Protein AF-C7GCU4-F1 (afdb_monomer_lite)

Radius of gyration: 24.15 Å; chains: 1; bounding box: 54×36×74 Å

Sequence (260 aa):
DRRERFYYFAFSQQKELWLHDVCLFDNRGDEVWCRRLERDQRTMPQLVTISEEQRNIDRANKDASFLKIVSEVTGGHIVSAVYLTGDGFDGEWMKESLSFLCKGRRVFMGKNLYSKGACYAAARKCMTEENSWQFVYMGDNEMKVNVSLKVQSQGKTEFFTLISAGDNWYETVGECEVLLDGSNEIDFWLQLPNSKEAKIEKLTLADLPERPPRTTRLRIKAQPVSDMEVKIRIKDLGFGEIFKSSDKTWEYMMSLENVQ

Structure (mmCIF, N/CA/C/O backbone):
data_AF-C7GCU4-F1
#
_entry.id   AF-C7GCU4-F1
#
loop_
_atom_site.group_PDB
_atom_site.id
_atom_site.type_symbol
_atom_site.label_atom_id
_atom_site.label_alt_id
_atom_site.label_comp_id
_atom_site.label_asym_id
_atom_site.label_entity_id
_atom_si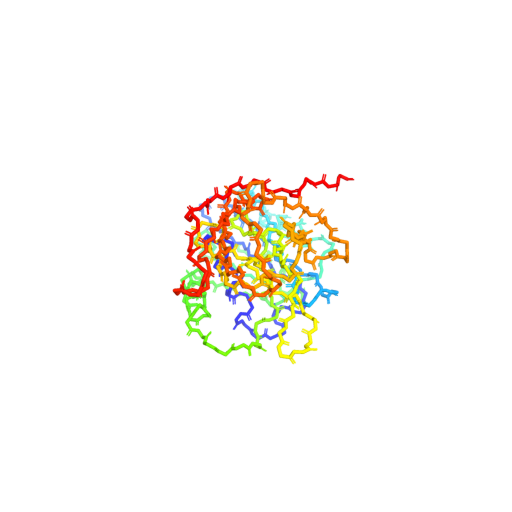te.label_seq_id
_atom_site.pdbx_PDB_ins_code
_atom_site.Cartn_x
_atom_site.Cartn_y
_atom_site.Cartn_z
_atom_site.occupancy
_atom_site.B_iso_or_equiv
_atom_site.auth_seq_id
_atom_site.auth_comp_id
_atom_site.auth_asym_id
_atom_site.auth_atom_id
_atom_site.pdbx_PDB_model_num
ATOM 1 N N . ASP A 1 1 ? -2.344 -6.945 -8.184 1.00 86.31 1 ASP A N 1
ATOM 2 C CA . ASP A 1 1 ? -2.130 -5.888 -9.211 1.00 86.31 1 ASP A CA 1
ATOM 3 C C . ASP A 1 1 ? -0.730 -6.013 -9.877 1.00 86.31 1 ASP A C 1
ATOM 5 O O . ASP A 1 1 ? 0.129 -6.683 -9.314 1.00 86.31 1 ASP A O 1
ATOM 9 N N . ARG A 1 2 ? -0.453 -5.458 -11.077 1.00 92.06 2 ARG A N 1
ATOM 10 C CA . ARG A 1 2 ? 0.909 -5.417 -11.679 1.00 92.06 2 ARG A CA 1
ATOM 11 C C . ARG A 1 2 ? 1.848 -4.479 -10.922 1.00 92.06 2 ARG A C 1
ATOM 13 O O . ARG A 1 2 ? 3.030 -4.807 -10.811 1.00 92.06 2 ARG A O 1
ATOM 20 N N . ARG A 1 3 ? 1.343 -3.353 -10.404 1.00 94.69 3 ARG A N 1
ATOM 21 C CA . ARG A 1 3 ? 2.135 -2.414 -9.590 1.00 94.69 3 ARG A CA 1
ATOM 22 C C . ARG A 1 3 ? 2.557 -3.062 -8.276 1.00 94.69 3 ARG A C 1
ATOM 24 O O . ARG A 1 3 ? 3.743 -3.105 -7.983 1.00 94.69 3 ARG A O 1
ATOM 31 N N . GLU A 1 4 ? 1.624 -3.707 -7.585 1.00 93.00 4 GLU A N 1
ATOM 32 C CA . GLU A 1 4 ? 1.899 -4.526 -6.396 1.00 93.00 4 GLU A CA 1
ATOM 33 C C . GLU A 1 4 ? 2.966 -5.612 -6.662 1.00 93.00 4 GLU A C 1
ATOM 35 O O . GLU A 1 4 ? 3.932 -5.753 -5.914 1.00 93.00 4 GLU A O 1
ATOM 40 N N . ARG A 1 5 ? 2.869 -6.354 -7.776 1.00 95.19 5 ARG A N 1
ATOM 41 C CA . ARG A 1 5 ? 3.902 -7.345 -8.148 1.00 95.19 5 ARG A CA 1
ATOM 42 C C . ARG A 1 5 ? 5.268 -6.695 -8.383 1.00 95.19 5 ARG A C 1
ATOM 44 O O . ARG A 1 5 ? 6.283 -7.269 -7.996 1.00 95.19 5 ARG A O 1
ATOM 51 N N . PHE A 1 6 ? 5.306 -5.527 -9.023 1.00 97.44 6 PHE A N 1
ATOM 52 C CA . PHE A 1 6 ? 6.543 -4.771 -9.218 1.00 97.44 6 PHE A CA 1
ATOM 53 C C . PHE A 1 6 ? 7.132 -4.298 -7.883 1.00 97.44 6 PHE A C 1
ATOM 55 O O . PHE A 1 6 ? 8.326 -4.485 -7.662 1.00 97.44 6 PHE A O 1
ATOM 62 N N . TYR A 1 7 ? 6.296 -3.792 -6.976 1.00 96.06 7 TYR A N 1
ATOM 63 C CA . TYR A 1 7 ? 6.663 -3.432 -5.609 1.00 96.06 7 TYR A CA 1
ATOM 64 C C . TYR A 1 7 ? 7.364 -4.588 -4.880 1.00 96.06 7 TYR A C 1
ATOM 66 O O . TYR A 1 7 ? 8.528 -4.464 -4.491 1.00 96.06 7 TYR A O 1
ATOM 74 N N . TYR A 1 8 ? 6.703 -5.744 -4.766 1.00 95.44 8 TYR A N 1
ATOM 75 C CA . TYR A 1 8 ? 7.281 -6.900 -4.076 1.00 95.44 8 TYR A CA 1
ATOM 76 C C . TYR A 1 8 ? 8.544 -7.419 -4.758 1.00 95.44 8 TYR A C 1
ATOM 78 O O . TYR A 1 8 ? 9.484 -7.834 -4.080 1.00 95.44 8 TYR A O 1
ATOM 86 N N . PHE A 1 9 ? 8.597 -7.382 -6.091 1.00 97.19 9 PHE A N 1
ATOM 87 C CA . PHE A 1 9 ? 9.798 -7.743 -6.831 1.00 97.19 9 PHE A CA 1
ATOM 88 C C . PHE A 1 9 ? 10.972 -6.822 -6.500 1.00 97.19 9 PHE A C 1
ATOM 90 O O . PHE A 1 9 ? 12.033 -7.329 -6.135 1.00 97.19 9 PHE A O 1
ATOM 97 N N . ALA A 1 10 ? 10.785 -5.504 -6.607 1.00 96.88 10 ALA A N 1
ATOM 98 C CA . ALA A 1 10 ? 11.838 -4.510 -6.434 1.00 96.88 10 ALA A CA 1
ATOM 99 C C . ALA A 1 10 ? 12.478 -4.592 -5.042 1.00 96.88 10 ALA A C 1
ATOM 101 O O . ALA A 1 10 ? 13.701 -4.660 -4.939 1.00 96.88 10 ALA A O 1
ATOM 102 N N . PHE A 1 11 ? 11.670 -4.685 -3.983 1.00 95.06 11 PHE A N 1
ATOM 103 C CA . PHE A 1 11 ? 12.173 -4.749 -2.605 1.00 95.06 11 PHE A CA 1
ATOM 104 C C . PHE A 1 11 ? 12.668 -6.120 -2.160 1.00 95.06 11 PHE A C 1
ATOM 106 O O . PHE A 1 11 ? 13.324 -6.230 -1.128 1.00 95.06 11 PHE A O 1
ATOM 113 N N . SER A 1 12 ? 12.397 -7.160 -2.946 1.00 94.38 12 SER A N 1
ATOM 114 C CA . SER A 1 12 ? 13.005 -8.479 -2.745 1.00 94.38 12 SER A CA 1
ATOM 115 C C . SER A 1 12 ? 14.393 -8.581 -3.389 1.00 94.38 12 SER A C 1
ATOM 117 O O . SER A 1 12 ? 15.042 -9.620 -3.285 1.00 94.38 12 SER A O 1
ATOM 119 N N . GLN A 1 13 ? 14.855 -7.528 -4.077 1.00 95.06 13 GLN A N 1
ATOM 120 C CA . GLN A 1 13 ? 16.210 -7.454 -4.618 1.00 95.06 13 GLN A CA 1
ATOM 121 C C . GLN A 1 13 ? 17.215 -6.924 -3.581 1.00 95.06 13 GLN A C 1
ATOM 123 O O . GLN A 1 13 ? 16.846 -6.469 -2.499 1.00 95.06 13 GLN A O 1
ATOM 128 N N . GLN A 1 14 ? 18.507 -6.963 -3.921 1.00 94.50 14 GLN A N 1
ATOM 129 C CA . GLN A 1 14 ? 19.572 -6.412 -3.077 1.00 94.50 14 GLN A CA 1
ATOM 130 C C . GLN A 1 14 ? 19.400 -4.900 -2.859 1.00 94.50 14 GLN A C 1
ATOM 132 O O . GLN A 1 14 ? 18.938 -4.189 -3.754 1.00 94.50 14 GLN A O 1
ATOM 137 N N . LYS A 1 15 ? 19.808 -4.410 -1.680 1.00 92.38 15 LYS A N 1
ATOM 138 C CA . LYS A 1 15 ? 19.574 -3.030 -1.223 1.00 92.38 15 LYS A CA 1
ATOM 139 C C . LYS A 1 15 ? 20.087 -1.962 -2.180 1.00 92.38 15 LYS A C 1
ATOM 141 O O . LYS A 1 15 ? 19.454 -0.924 -2.346 1.00 92.38 15 LYS A O 1
ATOM 146 N N . GLU A 1 16 ? 21.197 -2.233 -2.850 1.00 95.12 16 GLU A N 1
ATOM 147 C CA . GLU A 1 16 ? 21.836 -1.341 -3.813 1.00 95.12 16 GLU A CA 1
ATOM 148 C C . GLU A 1 16 ? 20.932 -1.037 -5.017 1.00 95.12 16 GLU A C 1
ATOM 150 O O . GLU A 1 16 ? 21.080 0.005 -5.653 1.00 95.12 16 GLU A O 1
ATOM 155 N N . LEU A 1 17 ? 19.989 -1.933 -5.329 1.00 96.06 17 LEU A N 1
ATOM 156 C CA . LEU A 1 17 ? 19.073 -1.803 -6.464 1.00 96.06 17 LEU A CA 1
ATOM 157 C C . LEU A 1 17 ? 17.858 -0.928 -6.162 1.00 96.06 17 LEU A C 1
ATOM 159 O O . LEU A 1 17 ? 17.151 -0.548 -7.091 1.00 96.06 17 LEU A O 1
ATOM 163 N N . TRP A 1 18 ? 17.634 -0.591 -4.895 1.00 94.94 18 TRP A N 1
ATOM 164 C CA . TRP A 1 18 ? 16.513 0.231 -4.453 1.00 94.94 18 TRP A CA 1
ATOM 165 C C . TRP A 1 18 ? 16.942 1.345 -3.493 1.00 94.94 18 TRP A C 1
ATOM 167 O O . TRP A 1 18 ? 16.127 1.811 -2.712 1.00 94.94 18 TRP A O 1
ATOM 177 N N . LEU A 1 19 ? 18.201 1.811 -3.527 1.00 93.69 19 LEU A N 1
ATOM 178 C CA . LEU A 1 19 ? 18.648 2.944 -2.692 1.00 93.69 19 LEU A CA 1
ATOM 179 C C . LEU A 1 19 ? 17.850 4.226 -2.975 1.00 93.69 19 LEU A C 1
ATOM 181 O O . LEU A 1 19 ? 17.463 4.931 -2.041 1.00 93.69 19 LEU A O 1
ATOM 185 N N . HIS A 1 20 ? 17.561 4.480 -4.246 1.00 94.69 20 HIS A N 1
ATOM 186 C CA . HIS A 1 20 ? 16.719 5.570 -4.727 1.00 94.69 20 HIS A CA 1
ATOM 187 C C . HIS A 1 20 ? 15.515 5.006 -5.496 1.00 94.69 20 HIS A C 1
ATOM 189 O O . HIS A 1 20 ? 15.098 3.875 -5.233 1.00 94.69 20 HIS A O 1
ATOM 195 N N . ASP A 1 21 ? 14.956 5.779 -6.425 1.00 96.62 21 ASP A N 1
ATOM 196 C CA . ASP A 1 21 ? 13.792 5.367 -7.201 1.00 96.62 21 ASP A CA 1
ATOM 197 C C . ASP A 1 21 ? 14.121 4.149 -8.074 1.00 96.62 21 ASP A C 1
ATOM 199 O O . ASP A 1 21 ? 15.269 3.923 -8.487 1.00 96.62 21 ASP A O 1
ATOM 203 N N . VAL A 1 22 ? 13.094 3.359 -8.375 1.00 98.12 22 VAL A N 1
ATOM 204 C CA . VAL A 1 22 ? 13.202 2.191 -9.254 1.00 98.12 22 VAL A CA 1
ATOM 205 C C . VAL A 1 22 ? 12.202 2.338 -10.388 1.00 98.12 22 VAL A C 1
ATOM 207 O O . VAL A 1 22 ? 11.006 2.490 -10.144 1.00 98.12 22 VAL A O 1
ATOM 210 N N . CYS A 1 23 ? 12.670 2.253 -11.631 1.00 98.12 23 CYS A N 1
ATOM 211 C CA . CYS A 1 23 ? 11.791 2.346 -12.794 1.00 98.12 23 CYS A CA 1
ATOM 212 C C . CYS A 1 23 ? 11.525 0.973 -13.412 1.00 98.12 23 CYS A C 1
ATOM 214 O O . CYS A 1 23 ? 12.402 0.110 -13.467 1.00 98.12 23 CYS A O 1
ATOM 216 N N . LEU A 1 24 ? 10.318 0.794 -13.932 1.00 98.38 24 LEU A N 1
ATOM 217 C CA . LEU A 1 24 ? 9.913 -0.343 -14.744 1.00 98.38 24 LEU A CA 1
ATOM 218 C C . LEU A 1 24 ? 9.282 0.174 -16.033 1.00 98.38 24 LEU A C 1
ATOM 220 O O . LEU A 1 24 ? 8.297 0.906 -15.990 1.00 98.38 24 LEU A O 1
ATOM 224 N N . PHE A 1 25 ? 9.816 -0.262 -17.166 1.00 98.19 25 PHE A N 1
ATOM 225 C CA . PHE A 1 25 ? 9.198 -0.081 -18.470 1.00 98.19 25 PHE A CA 1
ATOM 226 C C . PHE A 1 25 ? 8.671 -1.439 -18.937 1.00 98.19 25 PHE A C 1
ATOM 228 O O . PHE A 1 25 ? 9.422 -2.414 -18.991 1.00 98.19 25 PHE A O 1
ATOM 235 N N . ASP A 1 26 ? 7.375 -1.514 -19.232 1.00 97.62 26 ASP A N 1
ATOM 236 C CA . ASP A 1 26 ? 6.699 -2.705 -19.757 1.00 97.62 26 ASP A CA 1
ATOM 237 C C . ASP A 1 26 ? 6.179 -2.401 -21.164 1.00 97.62 26 ASP A C 1
ATOM 239 O O . ASP A 1 26 ? 5.188 -1.683 -21.311 1.00 97.62 26 ASP A O 1
ATOM 243 N N . ASN A 1 27 ? 6.888 -2.889 -22.185 1.00 96.00 27 ASN A N 1
ATOM 244 C CA . ASN A 1 27 ? 6.604 -2.593 -23.588 1.00 96.00 27 ASN A CA 1
ATOM 245 C C . ASN A 1 27 ? 5.827 -3.732 -24.261 1.00 96.00 27 ASN A C 1
ATOM 247 O O . ASN A 1 27 ? 6.291 -4.876 -24.336 1.00 96.00 27 ASN A O 1
ATOM 251 N N . ARG A 1 28 ? 4.644 -3.400 -24.780 1.00 91.94 28 ARG A N 1
ATOM 252 C CA . ARG A 1 28 ? 3.683 -4.324 -25.388 1.00 91.94 28 ARG A CA 1
ATOM 253 C C . ARG A 1 28 ? 3.227 -3.766 -26.729 1.00 91.94 28 ARG A C 1
ATOM 255 O O . ARG A 1 28 ? 2.310 -2.954 -26.807 1.00 91.94 28 ARG A O 1
ATOM 262 N N . GLY A 1 29 ? 3.870 -4.227 -27.798 1.00 88.56 29 GLY A N 1
ATOM 263 C CA . GLY A 1 29 ? 3.655 -3.666 -29.129 1.00 88.56 29 GLY A CA 1
ATOM 264 C C . GLY A 1 29 ? 4.294 -2.284 -29.234 1.00 88.56 29 GLY A C 1
ATOM 265 O O . GLY A 1 29 ? 5.519 -2.186 -29.211 1.00 88.56 29 GLY A O 1
ATOM 266 N N . ASP A 1 30 ? 3.463 -1.250 -29.363 1.00 89.19 30 ASP A N 1
ATOM 267 C CA . ASP A 1 30 ? 3.910 0.151 -29.411 1.00 89.19 30 ASP A CA 1
ATOM 268 C C . ASP A 1 30 ? 3.655 0.894 -28.098 1.00 89.19 30 ASP A C 1
ATOM 270 O O . ASP A 1 30 ? 4.134 2.011 -27.923 1.00 89.19 30 ASP A O 1
ATOM 274 N N . GLU A 1 31 ? 2.914 0.292 -27.170 1.00 95.94 31 GLU A N 1
ATOM 275 C CA . GLU A 1 31 ? 2.605 0.898 -25.882 1.00 95.94 31 GLU A CA 1
ATOM 276 C C . GLU A 1 31 ? 3.694 0.554 -24.870 1.00 95.94 31 GLU A C 1
ATOM 278 O O . GLU A 1 31 ? 4.010 -0.618 -24.648 1.00 95.94 31 GLU A O 1
ATOM 283 N N . VAL A 1 32 ? 4.220 1.570 -24.192 1.00 97.25 32 VAL A N 1
ATOM 284 C CA . VAL A 1 32 ? 5.125 1.394 -23.061 1.00 97.25 32 VAL A CA 1
ATOM 285 C C . VAL A 1 32 ? 4.493 1.945 -21.792 1.00 97.25 32 VAL A C 1
ATOM 287 O O . VAL A 1 32 ? 4.196 3.133 -21.662 1.00 97.25 32 VAL A O 1
ATOM 290 N N . TRP A 1 33 ? 4.298 1.046 -20.834 1.00 97.69 33 TRP A N 1
ATOM 291 C CA . TRP A 1 33 ? 3.856 1.383 -19.491 1.00 97.69 33 TRP A CA 1
ATOM 292 C C . TRP A 1 33 ? 5.076 1.733 -18.654 1.00 97.69 33 TRP A C 1
ATOM 294 O O . TRP A 1 33 ? 5.904 0.864 -18.364 1.00 97.69 33 TRP A O 1
ATOM 304 N N . CYS A 1 34 ? 5.183 2.999 -18.276 1.00 97.94 34 CYS A N 1
ATOM 305 C CA . CYS A 1 34 ? 6.275 3.529 -17.478 1.00 97.94 34 CYS A CA 1
ATOM 306 C C . CYS A 1 34 ? 5.809 3.606 -16.030 1.00 97.94 34 CYS A C 1
ATOM 308 O O . CYS A 1 34 ? 4.821 4.269 -15.721 1.00 97.94 34 CYS A O 1
ATOM 310 N N . ARG A 1 35 ? 6.509 2.908 -15.140 1.00 97.75 35 ARG A N 1
ATOM 311 C CA . ARG A 1 35 ? 6.230 2.914 -13.707 1.00 97.75 35 ARG A CA 1
ATOM 312 C C . ARG A 1 35 ? 7.456 3.377 -12.954 1.00 97.75 35 ARG A C 1
ATOM 314 O O . ARG A 1 35 ? 8.545 2.859 -13.206 1.00 97.75 35 ARG A O 1
ATOM 321 N N . ARG A 1 36 ? 7.278 4.286 -12.003 1.00 97.38 36 ARG A N 1
ATOM 322 C CA . ARG A 1 36 ? 8.347 4.717 -11.101 1.00 97.38 36 ARG A CA 1
ATOM 323 C C . ARG A 1 36 ? 7.920 4.478 -9.666 1.00 97.38 36 ARG A C 1
ATOM 325 O O . ARG A 1 36 ? 6.866 4.930 -9.235 1.00 97.38 36 ARG A O 1
ATOM 332 N N . LEU A 1 37 ? 8.740 3.711 -8.967 1.00 97.12 37 LEU A N 1
ATOM 333 C CA . LEU A 1 37 ? 8.569 3.370 -7.569 1.00 97.12 37 LEU A CA 1
ATOM 334 C C . LEU A 1 37 ? 9.378 4.357 -6.732 1.00 97.12 37 LEU A C 1
ATOM 336 O O . LEU A 1 37 ? 10.601 4.426 -6.872 1.00 97.12 37 LEU A O 1
ATOM 340 N N . GLU A 1 38 ? 8.678 5.081 -5.866 1.00 95.00 38 GLU A N 1
ATOM 341 C CA . GLU A 1 38 ? 9.207 6.136 -5.000 1.00 95.00 38 GLU A CA 1
ATOM 342 C C . GLU A 1 38 ? 8.973 5.766 -3.534 1.00 95.00 38 GLU A C 1
ATOM 344 O O . GLU A 1 38 ? 8.051 5.013 -3.206 1.00 95.00 38 GLU A O 1
ATOM 349 N N . ARG A 1 39 ? 9.840 6.258 -2.642 1.00 92.56 39 ARG A N 1
ATOM 350 C CA . ARG A 1 39 ? 9.846 5.855 -1.228 1.00 92.56 39 ARG A CA 1
ATOM 351 C C . ARG A 1 39 ? 10.019 7.055 -0.316 1.00 92.56 39 ARG A C 1
ATOM 353 O O . ARG A 1 39 ? 11.012 7.774 -0.436 1.00 92.56 39 ARG A O 1
ATOM 360 N N . ASP A 1 40 ? 9.133 7.210 0.663 1.00 90.19 40 ASP A N 1
ATOM 361 C CA . ASP A 1 40 ? 9.332 8.185 1.732 1.00 90.19 40 ASP A CA 1
ATOM 362 C C . ASP A 1 40 ? 10.204 7.593 2.845 1.00 90.19 40 ASP A C 1
ATOM 364 O O . ASP A 1 40 ? 9.733 6.939 3.780 1.00 90.19 40 ASP A O 1
ATOM 368 N N . GLN A 1 41 ? 11.506 7.860 2.755 1.00 88.31 41 GLN A N 1
ATOM 369 C CA . GLN A 1 41 ? 12.501 7.360 3.707 1.00 88.31 41 GLN A CA 1
ATOM 370 C C . GLN A 1 41 ? 12.396 7.988 5.107 1.00 88.31 41 GLN A C 1
ATOM 372 O O . GLN A 1 41 ? 13.091 7.540 6.018 1.00 88.31 41 GLN A O 1
ATOM 377 N N . ARG A 1 42 ? 11.554 9.014 5.297 1.00 86.81 42 ARG A N 1
ATOM 378 C CA . ARG A 1 42 ? 11.328 9.661 6.603 1.00 86.81 42 ARG A CA 1
ATOM 379 C C . ARG A 1 42 ? 10.340 8.886 7.474 1.00 86.81 42 ARG A C 1
ATOM 381 O O . ARG A 1 42 ? 10.269 9.133 8.675 1.00 86.81 42 ARG A O 1
ATOM 388 N N . THR A 1 43 ? 9.570 7.986 6.866 1.00 81.38 43 THR A N 1
ATOM 389 C CA . THR A 1 43 ? 8.555 7.166 7.538 1.00 81.38 43 THR A CA 1
ATOM 390 C C . THR A 1 43 ? 9.112 5.789 7.895 1.00 81.38 43 THR A C 1
ATOM 392 O O . THR A 1 43 ? 10.009 5.274 7.224 1.00 81.38 43 THR A O 1
ATOM 395 N N . MET A 1 44 ? 8.605 5.200 8.978 1.00 80.50 44 MET A N 1
ATOM 396 C CA . MET A 1 44 ? 8.920 3.829 9.374 1.00 80.50 44 MET A CA 1
ATOM 397 C C . MET A 1 44 ? 7.619 3.125 9.784 1.00 80.50 44 MET A C 1
ATOM 399 O O . MET A 1 44 ? 7.031 3.532 10.788 1.00 80.50 44 MET A O 1
ATOM 403 N N . PRO A 1 45 ? 7.174 2.088 9.048 1.00 84.88 45 PRO A N 1
ATOM 404 C CA . PRO A 1 45 ? 7.750 1.577 7.794 1.00 84.88 45 PRO A CA 1
ATOM 405 C C . PRO A 1 45 ? 7.718 2.615 6.653 1.00 84.88 45 PRO A C 1
ATOM 407 O O . PRO A 1 45 ? 6.917 3.545 6.673 1.00 84.88 45 PRO A O 1
ATOM 410 N N . GLN A 1 46 ? 8.615 2.474 5.673 1.00 90.31 46 GLN A N 1
ATOM 411 C CA . GLN A 1 46 ? 8.740 3.400 4.546 1.00 90.31 46 GLN A CA 1
ATOM 412 C C . GLN A 1 46 ? 7.534 3.282 3.615 1.00 90.31 46 GLN A C 1
ATOM 414 O O . GLN A 1 46 ? 7.264 2.212 3.061 1.00 90.31 46 GLN A O 1
ATOM 419 N N . LEU A 1 47 ? 6.839 4.396 3.406 1.00 90.50 47 LEU A N 1
ATOM 420 C CA . LEU A 1 47 ? 5.750 4.470 2.443 1.00 90.50 47 LEU A CA 1
ATOM 421 C C . LEU A 1 47 ? 6.272 4.395 1.018 1.00 90.50 47 LEU A C 1
ATOM 423 O O . LEU A 1 47 ? 7.227 5.085 0.660 1.00 90.50 47 LEU A O 1
ATOM 427 N N . VAL A 1 48 ? 5.615 3.575 0.206 1.00 93.75 48 VAL A N 1
ATOM 428 C CA . VAL A 1 48 ? 5.957 3.360 -1.193 1.00 93.75 48 VAL A CA 1
ATOM 429 C C . VAL A 1 48 ? 4.770 3.698 -2.070 1.00 93.75 48 VAL A C 1
ATOM 431 O O . VAL A 1 48 ? 3.673 3.166 -1.895 1.00 93.75 48 VAL A O 1
ATOM 434 N N . THR A 1 49 ? 5.019 4.523 -3.076 1.00 92.94 49 THR A N 1
ATOM 435 C CA . THR A 1 49 ? 4.064 4.839 -4.135 1.00 92.94 49 THR A CA 1
ATOM 436 C C . THR A 1 49 ? 4.627 4.399 -5.479 1.00 92.94 49 THR A C 1
ATOM 438 O O . THR A 1 49 ? 5.840 4.300 -5.673 1.00 92.94 49 THR A O 1
ATOM 441 N N . ILE A 1 50 ? 3.733 4.078 -6.413 1.00 95.88 50 ILE A N 1
ATOM 442 C CA . ILE A 1 50 ? 4.106 3.783 -7.795 1.00 95.88 50 ILE A CA 1
ATOM 443 C C . ILE A 1 50 ? 3.297 4.709 -8.687 1.00 95.88 50 ILE A C 1
ATOM 445 O O . ILE A 1 50 ? 2.082 4.543 -8.796 1.00 95.88 50 ILE A O 1
ATOM 449 N N . SER A 1 51 ? 3.975 5.660 -9.325 1.00 94.19 51 SER A N 1
ATOM 450 C CA . SER A 1 51 ? 3.391 6.423 -10.425 1.00 94.19 51 SER A CA 1
ATOM 451 C C . SER A 1 51 ? 3.377 5.563 -11.687 1.00 94.19 51 SER A C 1
ATOM 453 O O . SER A 1 51 ? 4.262 4.729 -11.896 1.00 94.19 51 SER A O 1
ATOM 455 N N . GLU A 1 52 ? 2.345 5.730 -12.511 1.00 95.00 52 GLU A N 1
ATOM 456 C CA . GLU A 1 52 ? 2.164 4.995 -13.759 1.00 95.00 52 GLU A CA 1
ATOM 457 C C . GLU A 1 52 ? 1.719 5.954 -14.862 1.00 95.00 52 GLU A C 1
ATOM 459 O O . GLU A 1 52 ? 0.788 6.736 -14.681 1.00 95.00 52 GLU A O 1
ATOM 464 N N . GLU A 1 53 ? 2.374 5.869 -16.015 1.00 95.62 53 GLU A N 1
ATOM 465 C CA . GLU A 1 53 ? 1.950 6.542 -17.237 1.00 95.62 53 GLU A CA 1
ATOM 466 C C . GLU A 1 53 ? 2.102 5.612 -18.445 1.00 95.62 53 GLU A C 1
ATOM 468 O O . GLU A 1 53 ? 3.024 4.795 -18.521 1.00 95.62 53 GLU A O 1
ATOM 473 N N . GLN A 1 54 ? 1.191 5.737 -19.409 1.00 96.94 54 GLN A N 1
ATOM 474 C CA . GLN A 1 54 ? 1.277 5.040 -20.687 1.00 96.94 54 GLN A CA 1
ATOM 475 C C . GLN A 1 54 ? 1.812 6.000 -21.751 1.00 96.94 54 GLN A C 1
ATOM 477 O O . GLN A 1 54 ? 1.305 7.110 -21.929 1.00 96.94 54 GLN A O 1
ATOM 482 N N . ARG A 1 55 ? 2.833 5.562 -22.486 1.00 96.88 55 ARG A N 1
ATOM 483 C CA . ARG A 1 55 ? 3.410 6.276 -23.629 1.00 96.88 55 ARG A CA 1
ATOM 484 C C . ARG A 1 55 ? 3.397 5.371 -24.859 1.00 96.88 55 ARG A C 1
ATOM 486 O O . ARG A 1 55 ? 3.205 4.164 -24.741 1.00 96.88 55 ARG A O 1
ATOM 493 N N . ASN A 1 56 ? 3.620 5.956 -26.032 1.00 96.19 56 ASN A N 1
ATOM 494 C CA . ASN A 1 56 ? 3.721 5.220 -27.290 1.00 96.19 56 ASN A CA 1
ATOM 495 C C . ASN A 1 56 ? 5.115 5.382 -27.895 1.00 96.19 56 ASN A C 1
ATOM 497 O O . ASN A 1 56 ? 5.655 6.489 -27.913 1.00 96.19 56 ASN A O 1
ATOM 501 N N . ILE A 1 57 ? 5.666 4.288 -28.411 1.00 94.62 57 ILE A N 1
ATOM 502 C CA . ILE A 1 57 ? 6.927 4.252 -29.146 1.00 94.62 57 ILE A CA 1
ATOM 503 C C . ILE A 1 57 ? 6.625 4.368 -30.641 1.00 94.62 57 ILE A C 1
ATOM 505 O O . ILE A 1 57 ? 5.884 3.565 -31.206 1.00 94.62 57 ILE A O 1
ATOM 509 N N . ASP A 1 58 ? 7.241 5.348 -31.298 1.00 93.81 58 ASP A N 1
ATOM 510 C CA . ASP A 1 58 ? 7.195 5.466 -32.756 1.00 93.81 58 ASP A CA 1
ATOM 511 C C . ASP A 1 58 ? 7.950 4.298 -33.412 1.00 93.81 58 ASP A C 1
ATOM 513 O O . ASP A 1 58 ? 9.152 4.124 -33.210 1.00 93.81 58 ASP A O 1
ATOM 517 N N . ARG A 1 59 ? 7.259 3.508 -34.243 1.00 87.81 59 ARG A N 1
ATOM 518 C CA . ARG A 1 59 ? 7.851 2.364 -34.954 1.00 87.81 59 ARG A CA 1
ATOM 519 C C . ARG A 1 59 ? 8.954 2.762 -35.927 1.00 87.81 59 ARG A C 1
ATOM 521 O O . ARG A 1 59 ? 9.862 1.960 -36.136 1.00 87.81 59 ARG A O 1
ATOM 528 N N . ALA A 1 60 ? 8.869 3.944 -36.537 1.00 91.31 60 ALA A N 1
ATOM 529 C CA . ALA A 1 60 ? 9.865 4.388 -37.508 1.00 91.31 60 ALA A CA 1
ATOM 530 C C . ALA A 1 60 ? 11.197 4.728 -36.825 1.00 91.31 60 ALA A C 1
ATOM 532 O O . ALA A 1 60 ? 12.258 4.437 -37.370 1.00 91.31 60 ALA A O 1
ATOM 533 N N . ASN A 1 61 ? 11.138 5.275 -35.606 1.00 93.56 61 ASN A N 1
ATOM 534 C CA . ASN A 1 61 ? 12.298 5.714 -34.831 1.00 93.56 61 ASN A CA 1
ATOM 535 C C . ASN A 1 61 ? 12.266 5.162 -33.400 1.00 93.56 61 ASN A C 1
ATOM 537 O O . ASN A 1 61 ? 12.356 5.922 -32.432 1.00 93.56 61 ASN A O 1
ATOM 541 N N . LYS A 1 62 ? 12.136 3.834 -33.264 1.00 94.56 62 LYS A N 1
ATOM 542 C CA . LYS A 1 62 ? 11.910 3.171 -31.966 1.00 94.56 62 LYS A CA 1
ATOM 543 C C . LYS A 1 62 ? 12.896 3.600 -30.883 1.00 94.56 62 LYS A C 1
ATOM 545 O O . LYS A 1 62 ? 12.467 3.966 -29.794 1.00 94.56 62 LYS A O 1
ATOM 550 N N . ASP A 1 63 ? 14.196 3.578 -31.187 1.00 97.31 63 ASP A N 1
ATOM 551 C CA . ASP A 1 63 ? 15.243 3.917 -30.213 1.00 97.31 63 ASP A CA 1
ATOM 552 C C . ASP A 1 63 ? 15.129 5.367 -29.746 1.00 97.31 63 ASP A C 1
ATOM 554 O O . ASP A 1 63 ? 14.992 5.620 -28.558 1.00 97.31 63 ASP A O 1
ATOM 558 N N . ALA A 1 64 ? 15.087 6.323 -30.678 1.00 97.81 64 ALA A N 1
ATOM 559 C CA . ALA A 1 64 ? 15.012 7.744 -30.343 1.00 97.81 64 ALA A CA 1
ATOM 560 C C . ALA A 1 64 ? 13.716 8.094 -29.588 1.00 97.81 64 ALA A C 1
ATOM 562 O O . ALA A 1 64 ? 13.720 8.899 -28.654 1.00 97.81 64 ALA A O 1
ATOM 563 N N . SER A 1 65 ? 12.602 7.458 -29.964 1.00 97.44 65 SER A N 1
ATOM 564 C CA . SER A 1 65 ? 11.314 7.618 -29.291 1.00 97.44 65 SER A CA 1
ATOM 565 C C . SER A 1 65 ? 11.349 7.067 -27.864 1.00 97.44 65 SER A C 1
ATOM 567 O O . SER A 1 65 ? 10.922 7.755 -26.936 1.00 97.44 65 SER A O 1
ATOM 569 N N . PHE A 1 66 ? 11.910 5.873 -27.661 1.00 97.88 66 PHE A N 1
ATOM 570 C CA . PHE A 1 66 ? 12.061 5.300 -26.327 1.00 97.88 66 PHE A CA 1
ATOM 571 C C . PHE A 1 66 ? 13.071 6.078 -25.476 1.00 97.88 66 PHE A C 1
ATOM 573 O O . PHE A 1 66 ? 12.797 6.334 -24.305 1.00 97.88 66 PHE A O 1
ATOM 580 N N . LEU A 1 67 ? 14.176 6.545 -26.064 1.00 98.12 67 LEU A N 1
ATOM 581 C CA . LEU A 1 67 ? 15.172 7.394 -25.411 1.00 98.12 67 LEU A CA 1
ATOM 582 C C . LEU A 1 67 ? 14.531 8.663 -24.837 1.00 98.12 67 LEU A C 1
ATOM 584 O O . LEU A 1 67 ? 14.819 9.041 -23.699 1.00 98.12 67 LEU A O 1
ATOM 588 N N . LYS A 1 68 ? 13.636 9.303 -25.598 1.00 98.06 68 LYS A N 1
ATOM 589 C CA . LYS A 1 68 ? 12.874 10.463 -25.126 1.00 98.06 68 LYS A CA 1
ATOM 590 C C . LYS A 1 68 ? 12.026 10.108 -23.902 1.00 98.06 68 LYS A C 1
ATOM 592 O O . LYS A 1 68 ? 12.131 10.785 -22.884 1.00 98.06 68 LYS A O 1
ATOM 597 N N . ILE A 1 69 ? 11.271 9.011 -23.975 1.00 97.62 69 ILE A N 1
ATOM 598 C CA . ILE A 1 69 ? 10.411 8.539 -22.878 1.00 97.62 69 ILE A CA 1
ATOM 599 C C . ILE A 1 69 ? 11.235 8.270 -21.613 1.00 97.62 69 ILE A C 1
ATOM 601 O O . ILE A 1 69 ? 10.918 8.790 -20.546 1.00 97.62 69 ILE A O 1
ATOM 605 N N . VAL A 1 70 ? 12.331 7.508 -21.708 1.00 97.00 70 VAL A N 1
ATOM 606 C CA . VAL A 1 70 ? 13.156 7.203 -20.526 1.00 97.00 70 VAL A CA 1
ATOM 607 C C . VAL A 1 70 ? 13.854 8.442 -19.967 1.00 97.00 70 VAL A C 1
ATOM 609 O O . VAL A 1 70 ? 14.058 8.529 -18.755 1.00 97.00 70 VAL A O 1
ATOM 612 N N . SER A 1 71 ? 14.206 9.409 -20.818 1.00 96.31 71 SER A N 1
ATOM 613 C CA . SER A 1 71 ? 14.809 10.675 -20.389 1.00 96.31 71 SER A CA 1
ATOM 614 C C . SER A 1 71 ? 13.814 11.533 -19.613 1.00 96.31 71 SER A C 1
ATOM 616 O O . SER A 1 71 ? 14.183 12.097 -18.588 1.00 96.31 71 SER A O 1
ATOM 618 N N . GLU A 1 72 ? 12.558 11.588 -20.055 1.00 96.31 72 GLU A N 1
ATOM 619 C CA . GLU A 1 72 ? 11.479 12.316 -19.378 1.00 96.31 72 GLU A CA 1
ATOM 620 C C . GLU A 1 72 ? 11.102 11.646 -18.046 1.00 96.31 72 GLU A C 1
ATOM 622 O O . GLU A 1 72 ? 11.103 12.303 -17.010 1.00 96.31 72 GLU A O 1
ATOM 627 N N . VAL A 1 73 ? 10.885 10.325 -18.036 1.00 95.44 73 VAL A N 1
ATOM 628 C CA . VAL A 1 73 ? 10.469 9.570 -16.833 1.00 95.44 73 VAL A CA 1
ATOM 629 C C . VAL A 1 73 ? 11.534 9.580 -15.731 1.00 95.44 73 VAL A C 1
ATOM 631 O O . VAL A 1 73 ? 11.210 9.596 -14.540 1.00 95.44 73 VAL A O 1
ATOM 634 N N . THR A 1 74 ? 12.816 9.543 -16.112 1.00 94.62 74 THR A N 1
ATOM 635 C CA . THR A 1 74 ? 13.936 9.550 -15.152 1.00 94.62 74 THR A CA 1
ATOM 636 C C . THR A 1 74 ? 14.498 10.946 -14.880 1.00 94.62 74 THR A C 1
ATOM 638 O O . THR A 1 74 ? 15.317 11.108 -13.975 1.00 94.62 74 THR A O 1
ATOM 641 N N . GLY A 1 75 ? 14.081 11.958 -15.641 1.00 93.81 75 GLY A N 1
ATOM 642 C CA . GLY A 1 75 ? 14.591 13.321 -15.536 1.00 93.81 75 GLY A CA 1
ATOM 643 C C . GLY A 1 75 ? 14.222 13.965 -14.202 1.00 93.81 75 GLY A C 1
ATOM 644 O O . GLY A 1 75 ? 13.058 13.998 -13.830 1.00 93.81 75 GLY A O 1
ATOM 645 N N . GLY A 1 76 ? 15.215 14.484 -13.475 1.00 91.38 76 GLY A N 1
ATOM 646 C CA . GLY A 1 76 ? 15.011 15.087 -12.149 1.00 91.38 76 GLY A CA 1
ATOM 647 C C . GLY A 1 76 ? 14.965 14.087 -10.988 1.00 91.38 76 GLY A C 1
ATOM 648 O O . GLY A 1 76 ? 14.849 14.509 -9.841 1.00 91.38 76 GLY A O 1
ATOM 649 N N . HIS A 1 77 ? 15.118 12.788 -11.264 1.00 92.44 77 HIS A N 1
ATOM 650 C CA . HIS A 1 77 ? 15.081 11.725 -10.263 1.00 92.44 77 HIS A CA 1
ATOM 651 C C . HIS A 1 77 ? 16.407 10.969 -10.206 1.00 92.44 77 HIS A C 1
ATOM 653 O O . HIS A 1 77 ? 17.033 10.680 -11.228 1.00 92.44 77 HIS A O 1
ATOM 659 N N . ILE A 1 78 ? 16.830 10.604 -8.997 1.00 93.94 78 ILE A N 1
ATOM 660 C CA . ILE A 1 78 ? 17.946 9.675 -8.815 1.00 93.94 78 ILE A CA 1
ATOM 661 C C . ILE A 1 78 ? 17.353 8.267 -8.866 1.00 93.94 78 ILE A C 1
ATOM 663 O O . ILE A 1 78 ? 16.515 7.918 -8.044 1.00 93.94 78 ILE A O 1
ATOM 667 N N . VAL A 1 79 ? 17.777 7.463 -9.840 1.00 96.69 79 VAL A N 1
ATOM 668 C CA . VAL A 1 79 ? 17.231 6.119 -10.082 1.00 96.69 79 VAL A CA 1
ATOM 669 C C . VAL A 1 79 ? 18.327 5.087 -9.859 1.00 96.69 79 VAL A C 1
ATOM 671 O O . VAL A 1 79 ? 19.382 5.174 -10.479 1.00 96.69 79 VAL A O 1
ATOM 674 N N . SER A 1 80 ? 18.096 4.094 -9.001 1.00 96.56 80 SER A N 1
ATOM 675 C CA . SER A 1 80 ? 19.080 3.035 -8.724 1.00 96.56 80 SER A CA 1
ATOM 676 C C . SER A 1 80 ? 19.057 1.928 -9.776 1.00 96.56 80 SER A C 1
ATOM 678 O O . SER A 1 80 ? 20.109 1.480 -10.248 1.00 96.56 80 SER A O 1
ATOM 680 N N . ALA A 1 81 ? 17.856 1.486 -10.152 1.00 97.94 81 ALA A N 1
ATOM 681 C CA . ALA A 1 81 ? 17.668 0.389 -11.085 1.00 97.94 81 ALA A CA 1
ATOM 682 C C . ALA A 1 81 ? 16.518 0.646 -12.062 1.00 97.94 81 ALA A C 1
ATOM 684 O O . ALA A 1 81 ? 15.518 1.287 -11.732 1.00 97.94 81 ALA A O 1
ATOM 685 N N . VAL A 1 82 ? 16.672 0.102 -13.267 1.00 98.31 82 VAL A N 1
ATOM 686 C CA . VAL A 1 82 ? 15.664 0.115 -14.324 1.00 98.31 82 VAL A CA 1
ATOM 687 C C . VAL A 1 82 ? 15.406 -1.312 -14.784 1.00 98.31 82 VAL A C 1
ATOM 689 O O . VAL A 1 82 ? 16.332 -2.037 -15.145 1.00 98.31 82 VAL A O 1
ATOM 692 N N . TYR A 1 83 ? 14.139 -1.704 -14.794 1.00 98.38 83 TYR A N 1
ATOM 693 C CA . TYR A 1 83 ? 13.685 -2.991 -15.300 1.00 98.38 83 TYR A CA 1
ATOM 694 C C . TYR A 1 83 ? 12.968 -2.800 -16.635 1.00 98.38 83 TYR A C 1
ATOM 696 O O . TYR A 1 83 ? 12.082 -1.958 -16.757 1.00 98.38 83 TYR A O 1
ATOM 704 N N . LEU A 1 84 ? 13.348 -3.595 -17.628 1.00 97.94 84 LEU A N 1
ATOM 705 C CA . LEU A 1 84 ? 12.740 -3.650 -18.953 1.00 97.94 84 LEU A CA 1
ATOM 706 C C . LEU A 1 84 ? 12.047 -5.009 -19.102 1.00 97.94 84 LEU A C 1
ATOM 708 O O . LEU A 1 84 ? 12.693 -6.056 -19.010 1.00 97.94 84 LEU A O 1
ATOM 712 N N . THR A 1 85 ? 10.733 -5.004 -19.302 1.00 96.69 85 THR A N 1
ATOM 713 C CA . THR A 1 85 ? 9.918 -6.217 -19.474 1.00 96.69 85 THR A CA 1
ATOM 714 C C . THR A 1 85 ? 8.969 -6.067 -20.660 1.00 96.69 85 THR A C 1
ATOM 716 O O . THR A 1 85 ? 8.686 -4.958 -21.105 1.00 96.69 85 THR A O 1
ATOM 719 N N . GLY A 1 86 ? 8.448 -7.188 -21.149 1.00 94.62 86 GLY A N 1
ATOM 720 C CA . GLY A 1 86 ? 7.536 -7.218 -22.290 1.00 94.62 86 GLY A CA 1
ATOM 721 C C . GLY A 1 86 ? 8.255 -7.416 -23.624 1.00 94.62 86 GLY A C 1
ATOM 722 O O . GLY A 1 86 ? 9.430 -7.089 -23.786 1.00 94.62 86 GLY A O 1
ATOM 723 N N . ASP A 1 87 ? 7.533 -8.004 -24.574 1.00 92.81 87 ASP A N 1
ATOM 724 C CA . ASP A 1 87 ? 8.088 -8.478 -25.846 1.00 92.81 87 ASP A CA 1
ATOM 725 C C . ASP A 1 87 ? 8.488 -7.332 -26.787 1.00 92.81 87 ASP A C 1
ATOM 727 O O . ASP A 1 87 ? 9.272 -7.529 -27.710 1.00 92.81 87 ASP A O 1
ATOM 731 N N . GLY A 1 88 ? 8.006 -6.105 -26.548 1.00 92.69 88 GLY A N 1
ATOM 732 C CA . GLY A 1 88 ? 8.387 -4.945 -27.358 1.00 92.69 88 GLY A CA 1
ATOM 733 C C . GLY A 1 88 ? 9.871 -4.567 -27.241 1.00 92.69 88 GLY A C 1
ATOM 734 O O . GLY A 1 88 ? 10.390 -3.836 -28.087 1.00 92.69 88 GLY A O 1
ATOM 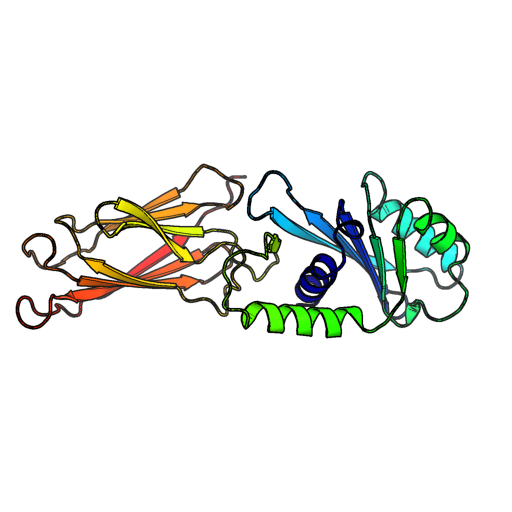735 N N . PHE A 1 89 ? 10.568 -5.084 -26.224 1.00 94.19 89 PHE A N 1
ATOM 736 C CA . PHE A 1 89 ? 12.013 -4.935 -26.047 1.00 94.19 89 PHE A CA 1
ATOM 737 C C . PHE A 1 89 ? 12.843 -6.055 -26.685 1.00 94.19 89 PHE A C 1
ATOM 739 O O . PHE A 1 89 ? 14.068 -5.992 -26.623 1.00 94.19 89 PHE A O 1
ATOM 746 N N . ASP A 1 90 ? 12.219 -7.048 -27.322 1.00 91.56 90 ASP A N 1
ATOM 747 C CA . ASP A 1 90 ? 12.957 -8.078 -28.048 1.00 91.56 90 ASP A CA 1
ATOM 748 C C . ASP A 1 90 ? 13.678 -7.477 -29.277 1.00 91.56 90 ASP A C 1
ATOM 750 O O . ASP A 1 90 ? 13.147 -6.618 -29.991 1.00 91.56 90 ASP A O 1
ATOM 754 N N . GLY A 1 91 ? 14.897 -7.955 -29.540 1.00 88.62 91 GLY A N 1
ATOM 755 C CA . GLY A 1 91 ? 15.749 -7.509 -30.648 1.00 88.62 91 GLY A CA 1
ATOM 756 C C . GLY A 1 91 ? 16.790 -6.450 -30.262 1.00 88.62 91 GLY A C 1
ATOM 757 O O . GLY A 1 91 ? 16.933 -6.066 -29.105 1.00 88.62 91 GLY A O 1
ATOM 758 N N . GLU A 1 92 ? 17.548 -5.975 -31.252 1.00 91.69 92 GLU A N 1
ATOM 759 C CA . GLU A 1 92 ? 18.709 -5.090 -31.050 1.00 91.69 92 GLU A CA 1
ATOM 760 C C . GLU A 1 92 ? 18.457 -3.654 -31.533 1.00 91.69 92 GLU A C 1
ATOM 762 O O . GLU A 1 92 ? 19.193 -3.115 -32.363 1.00 91.69 92 GLU A O 1
ATOM 767 N N . TRP A 1 93 ? 17.394 -3.023 -31.032 1.00 94.56 93 TRP A N 1
ATOM 768 C CA . TRP A 1 93 ? 17.012 -1.671 -31.456 1.00 94.56 93 TRP A CA 1
ATOM 769 C C . TRP A 1 93 ? 17.324 -0.571 -30.430 1.00 94.56 93 TRP A C 1
ATOM 771 O O . TRP A 1 93 ? 17.415 0.578 -30.828 1.00 94.56 93 TRP A O 1
ATOM 781 N N . MET A 1 94 ? 17.524 -0.886 -29.144 1.00 95.19 94 MET A N 1
ATOM 782 C CA . MET A 1 94 ? 17.698 0.097 -28.051 1.00 95.19 94 MET A CA 1
ATOM 783 C C . MET A 1 94 ? 19.159 0.532 -27.824 1.00 95.19 94 MET A C 1
ATOM 785 O O . MET A 1 94 ? 19.638 0.535 -26.687 1.00 95.19 94 MET A O 1
ATOM 789 N N . LYS A 1 95 ? 19.924 0.834 -28.872 1.00 95.38 95 LYS A N 1
ATOM 790 C CA . LYS A 1 95 ? 21.366 1.107 -28.728 1.00 95.38 95 LYS A CA 1
ATOM 791 C C . LYS A 1 95 ? 21.625 2.377 -27.916 1.00 95.38 95 LYS A C 1
ATOM 793 O O . LYS A 1 95 ? 22.367 2.346 -26.931 1.00 95.38 95 LYS A O 1
ATOM 798 N N . GLU A 1 96 ? 20.999 3.482 -28.299 1.00 97.25 96 GLU A N 1
ATOM 799 C CA . GLU A 1 96 ? 21.144 4.771 -27.625 1.00 97.25 96 GLU A CA 1
ATOM 800 C C . GLU A 1 96 ? 20.403 4.782 -26.288 1.00 97.25 96 GLU A C 1
ATOM 802 O O . GLU A 1 96 ? 20.955 5.227 -25.277 1.00 97.25 96 GLU A O 1
ATOM 807 N N . SER A 1 97 ? 19.198 4.205 -26.248 1.00 97.56 97 SER A N 1
ATOM 808 C CA . SER A 1 97 ? 18.400 4.080 -25.026 1.00 97.56 97 SER A CA 1
ATOM 809 C C . SER A 1 97 ? 19.134 3.313 -23.924 1.00 97.56 97 SER A C 1
ATOM 811 O O . SER A 1 97 ? 19.203 3.789 -22.789 1.00 97.56 97 SER A O 1
ATOM 813 N N . LEU A 1 98 ? 19.741 2.158 -24.229 1.00 96.94 98 LEU A N 1
ATOM 814 C CA . LEU A 1 98 ? 20.521 1.402 -23.240 1.00 96.94 98 LEU A CA 1
ATOM 815 C C . LEU A 1 98 ? 21.792 2.151 -22.830 1.00 96.94 98 LEU A C 1
ATOM 817 O O . LEU A 1 98 ? 22.125 2.162 -21.645 1.00 96.94 98 LEU A O 1
ATOM 821 N N . SER A 1 99 ? 22.472 2.824 -23.766 1.00 96.75 99 SER A N 1
ATOM 822 C CA . SER A 1 99 ? 23.633 3.664 -23.441 1.00 96.75 99 SER A CA 1
ATOM 823 C C . SER A 1 99 ? 23.270 4.775 -22.451 1.00 96.75 99 SER A C 1
ATOM 825 O O . SER A 1 99 ? 24.008 5.022 -21.499 1.00 96.75 99 SER A O 1
ATOM 827 N N . PHE A 1 100 ? 22.115 5.421 -22.626 1.00 97.12 100 PHE A N 1
ATOM 828 C CA . PHE A 1 100 ? 21.600 6.410 -21.682 1.00 97.12 100 PHE A CA 1
ATOM 829 C C . PHE A 1 100 ? 21.219 5.786 -20.334 1.00 97.12 100 PHE A C 1
ATOM 831 O O . PHE A 1 100 ? 21.622 6.289 -19.282 1.00 97.12 100 PHE A O 1
ATOM 838 N N . LEU A 1 101 ? 20.456 4.690 -20.340 1.00 96.38 101 LEU A N 1
ATOM 839 C CA . LEU A 1 101 ? 19.973 4.043 -19.120 1.00 96.38 101 LEU A CA 1
ATOM 840 C C . LEU A 1 101 ? 21.128 3.537 -18.248 1.00 96.38 101 LEU A C 1
ATOM 842 O O . LEU A 1 101 ? 21.123 3.790 -17.047 1.00 96.38 101 LEU A O 1
ATOM 846 N N . CYS A 1 102 ? 22.153 2.922 -18.840 1.00 94.88 102 CYS A N 1
ATOM 847 C CA . CYS A 1 102 ? 23.301 2.358 -18.124 1.00 94.88 102 CYS A CA 1
ATOM 848 C C . CYS A 1 102 ? 24.281 3.405 -17.557 1.00 94.88 102 CYS A C 1
ATOM 850 O O . CYS A 1 102 ? 25.240 3.040 -16.874 1.00 94.88 102 CYS A O 1
ATOM 852 N N . LYS A 1 103 ? 24.068 4.709 -17.789 1.00 92.25 103 LYS A N 1
ATOM 853 C CA . LYS A 1 103 ? 24.869 5.772 -17.157 1.00 92.25 103 LYS A CA 1
ATOM 854 C C . LYS A 1 103 ? 24.473 5.932 -15.690 1.00 92.25 103 LYS A C 1
ATOM 856 O O . LYS A 1 103 ? 23.528 6.644 -15.369 1.00 92.25 103 LYS A O 1
ATOM 861 N N . GLY A 1 104 ? 25.214 5.261 -14.809 1.00 86.81 104 GLY A N 1
ATOM 862 C CA . GLY A 1 104 ? 25.068 5.382 -13.353 1.00 86.81 104 GLY A CA 1
ATOM 863 C C . GLY A 1 104 ? 23.909 4.585 -12.749 1.00 86.81 104 GLY A C 1
ATOM 864 O O . GLY A 1 104 ? 23.603 4.773 -11.576 1.00 86.81 104 GLY A O 1
ATOM 865 N N . ARG A 1 105 ? 23.269 3.697 -13.522 1.00 94.31 105 ARG A N 1
ATOM 866 C CA . ARG A 1 105 ? 22.104 2.902 -13.097 1.00 94.31 105 ARG A CA 1
ATOM 867 C C . ARG A 1 105 ? 22.290 1.451 -13.507 1.00 94.31 105 ARG A C 1
ATOM 869 O O . ARG A 1 105 ? 22.921 1.170 -14.527 1.00 94.31 105 ARG A O 1
ATOM 876 N N . ARG A 1 106 ? 21.721 0.520 -12.739 1.00 97.19 106 ARG A N 1
ATOM 877 C CA . ARG A 1 106 ? 21.692 -0.895 -13.136 1.00 97.19 106 ARG A CA 1
ATOM 878 C C . ARG A 1 106 ? 20.452 -1.174 -13.977 1.00 97.19 106 ARG A C 1
ATOM 880 O O . ARG A 1 106 ? 19.345 -0.858 -13.555 1.00 97.19 106 ARG A O 1
ATOM 887 N N . VAL A 1 107 ? 20.634 -1.769 -15.151 1.00 97.62 107 VAL A N 1
ATOM 888 C CA . VAL A 1 107 ? 19.539 -2.056 -16.085 1.00 97.62 107 VAL A CA 1
ATOM 889 C C . VAL A 1 107 ? 19.395 -3.562 -16.239 1.00 97.62 107 VAL A C 1
ATOM 891 O O . VAL A 1 107 ? 20.375 -4.255 -16.507 1.00 97.62 107 VAL A O 1
ATOM 894 N N . PHE A 1 108 ? 18.178 -4.066 -16.071 1.00 97.12 108 PHE A N 1
ATOM 895 C CA . PHE A 1 108 ? 17.861 -5.484 -16.188 1.00 97.12 108 PHE A CA 1
ATOM 896 C C . PHE A 1 108 ? 16.747 -5.677 -17.203 1.00 97.12 108 PHE A C 1
ATOM 898 O O . PHE A 1 108 ? 15.745 -4.968 -17.170 1.00 97.12 108 PHE A O 1
ATOM 905 N N . MET A 1 109 ? 16.898 -6.673 -18.068 1.00 95.44 109 MET A N 1
ATOM 906 C CA . MET A 1 109 ? 15.894 -7.031 -19.060 1.00 95.44 109 MET A CA 1
ATOM 907 C C . MET A 1 109 ? 15.423 -8.462 -18.823 1.00 95.44 109 MET A C 1
ATOM 909 O O . MET A 1 109 ? 16.239 -9.362 -18.620 1.00 95.44 109 MET A O 1
ATOM 913 N N . GLY A 1 110 ? 14.110 -8.684 -18.825 1.00 92.69 110 GLY A N 1
ATOM 914 C CA . GLY A 1 110 ? 13.549 -10.022 -18.664 1.00 92.69 110 GLY A CA 1
ATOM 915 C C . GLY A 1 110 ? 12.031 -10.037 -18.533 1.00 92.69 110 GLY A C 1
ATOM 916 O O . GLY A 1 110 ? 11.408 -9.032 -18.215 1.00 92.69 110 GLY A O 1
ATOM 917 N N . LYS A 1 111 ? 11.429 -11.211 -18.754 1.00 91.62 111 LYS A N 1
ATOM 918 C CA . LYS A 1 111 ? 9.965 -11.379 -18.862 1.00 91.62 111 LYS A CA 1
ATOM 919 C C . LYS A 1 111 ? 9.294 -11.975 -17.616 1.00 91.62 111 LYS A C 1
ATOM 921 O O . LYS A 1 111 ? 8.088 -12.193 -17.603 1.00 91.62 111 LYS A O 1
ATOM 926 N N . ASN A 1 112 ? 10.055 -12.270 -16.560 1.00 93.19 112 ASN A N 1
ATOM 927 C CA . ASN A 1 112 ? 9.559 -12.991 -15.377 1.00 93.19 112 ASN A CA 1
ATOM 928 C C . ASN A 1 112 ? 9.320 -12.108 -14.141 1.00 93.19 112 ASN A C 1
ATOM 930 O O . ASN A 1 112 ? 8.960 -12.641 -13.090 1.00 93.19 112 ASN A O 1
ATOM 934 N N . LEU A 1 113 ? 9.494 -10.785 -14.256 1.00 95.69 113 LEU A N 1
ATOM 935 C CA . LEU A 1 113 ? 9.396 -9.843 -13.137 1.00 95.69 113 LEU A CA 1
ATOM 936 C C . LEU A 1 113 ? 8.064 -9.972 -12.394 1.00 95.69 113 LEU A C 1
ATOM 938 O O . LEU A 1 113 ? 8.052 -10.137 -11.177 1.00 95.69 113 LEU A O 1
ATOM 942 N N . TYR A 1 114 ? 6.942 -9.975 -13.121 1.00 96.69 114 TYR A N 1
ATOM 943 C CA . TYR A 1 114 ? 5.618 -10.055 -12.500 1.00 96.69 114 TYR A CA 1
ATOM 944 C C . TYR A 1 114 ? 5.351 -11.397 -11.822 1.00 96.69 114 TYR A C 1
ATOM 946 O O . TYR A 1 114 ? 4.743 -11.421 -10.754 1.00 96.69 114 TYR A O 1
ATOM 954 N N . SER A 1 115 ? 5.800 -12.504 -12.416 1.00 96.19 115 SER A N 1
ATOM 955 C CA . SER A 1 115 ? 5.622 -13.838 -11.836 1.00 96.19 115 SER A CA 1
ATOM 956 C C . SER A 1 115 ? 6.449 -13.991 -10.561 1.00 96.19 115 SER A C 1
ATOM 958 O O . SER A 1 115 ? 5.921 -14.412 -9.538 1.00 96.19 115 SER A O 1
ATOM 960 N N . LYS A 1 116 ? 7.717 -13.557 -10.585 1.00 96.50 116 LYS A N 1
ATOM 961 C CA . LYS A 1 116 ? 8.573 -13.521 -9.390 1.00 96.50 116 LYS A CA 1
ATOM 962 C C . LYS A 1 116 ? 7.993 -12.607 -8.314 1.00 96.50 116 LYS A C 1
ATOM 964 O O . LYS A 1 116 ? 7.904 -13.014 -7.164 1.00 96.50 116 LYS A O 1
ATOM 969 N N . GLY A 1 117 ? 7.543 -11.413 -8.700 1.00 96.50 117 GLY A N 1
ATOM 970 C CA . GLY A 1 117 ? 6.872 -10.464 -7.815 1.00 96.50 117 GLY A CA 1
ATOM 971 C C . GLY A 1 117 ? 5.658 -11.059 -7.107 1.00 96.50 117 GLY A C 1
ATOM 972 O O . GLY A 1 117 ? 5.524 -10.907 -5.898 1.00 96.50 117 GLY A O 1
ATOM 973 N N . ALA A 1 118 ? 4.818 -11.805 -7.830 1.00 94.81 118 ALA A N 1
ATOM 974 C CA . ALA A 1 118 ? 3.681 -12.510 -7.242 1.00 94.81 118 ALA A CA 1
ATOM 975 C C . ALA A 1 118 ? 4.116 -13.593 -6.239 1.00 94.81 118 ALA A C 1
ATOM 977 O O . ALA A 1 118 ? 3.532 -13.699 -5.163 1.00 94.81 118 ALA A O 1
ATOM 978 N N . CYS A 1 119 ? 5.160 -14.367 -6.553 1.00 95.12 119 CYS A N 1
ATOM 979 C CA . CYS A 1 119 ? 5.705 -15.354 -5.620 1.00 95.12 119 CYS A CA 1
ATOM 980 C C . CYS A 1 119 ? 6.290 -14.698 -4.362 1.00 95.12 119 CYS A C 1
ATOM 982 O O . CYS A 1 119 ? 6.079 -15.212 -3.267 1.00 95.12 119 CYS A O 1
ATOM 984 N N . TYR A 1 120 ? 6.979 -13.561 -4.495 1.00 93.75 120 TYR A N 1
ATOM 985 C CA . TYR A 1 120 ? 7.481 -12.807 -3.345 1.00 93.75 120 TYR A CA 1
ATOM 986 C C . TYR A 1 120 ? 6.339 -12.265 -2.482 1.00 93.75 120 TYR A C 1
ATOM 988 O O . TYR A 1 120 ? 6.389 -12.421 -1.267 1.00 93.75 120 TYR A O 1
ATOM 996 N N . ALA A 1 121 ? 5.287 -11.712 -3.091 1.00 90.38 121 ALA A N 1
ATOM 997 C CA . ALA A 1 121 ? 4.095 -11.261 -2.374 1.00 90.38 121 ALA A CA 1
ATOM 998 C C . ALA A 1 121 ? 3.460 -12.398 -1.555 1.00 90.38 121 ALA A C 1
ATOM 1000 O O . ALA A 1 121 ? 3.228 -12.253 -0.356 1.00 90.38 121 ALA A O 1
ATOM 1001 N N . ALA A 1 122 ? 3.249 -13.560 -2.184 1.00 89.88 122 ALA A N 1
ATOM 1002 C CA . ALA A 1 122 ? 2.687 -14.736 -1.523 1.00 89.88 122 ALA A CA 1
ATOM 1003 C C . ALA A 1 122 ? 3.590 -15.248 -0.391 1.00 89.88 122 ALA A C 1
ATOM 1005 O O . ALA A 1 122 ? 3.112 -15.497 0.712 1.00 89.88 122 ALA A O 1
ATOM 1006 N N . ALA A 1 123 ? 4.901 -15.346 -0.636 1.00 89.25 123 ALA A N 1
ATOM 1007 C CA . ALA A 1 123 ? 5.862 -15.736 0.389 1.00 89.25 123 ALA A CA 1
ATOM 1008 C C . ALA A 1 123 ? 5.818 -14.780 1.589 1.00 89.25 123 ALA A C 1
ATOM 1010 O O . ALA A 1 123 ? 5.848 -15.247 2.722 1.00 89.25 123 ALA A O 1
ATOM 1011 N N . ARG A 1 124 ? 5.677 -13.463 1.360 1.00 83.62 124 ARG A N 1
ATOM 1012 C CA . ARG A 1 124 ? 5.554 -12.482 2.447 1.00 83.62 124 ARG A CA 1
ATOM 1013 C C . ARG A 1 124 ? 4.269 -12.632 3.247 1.00 83.62 124 ARG A C 1
ATOM 1015 O O . ARG A 1 124 ? 4.351 -12.584 4.466 1.00 83.62 124 ARG A O 1
ATOM 1022 N N . LYS A 1 125 ? 3.127 -12.878 2.601 1.00 79.38 125 LYS A N 1
ATOM 1023 C CA . LYS A 1 125 ? 1.857 -13.130 3.309 1.00 79.38 125 LYS A CA 1
ATOM 1024 C C . LYS A 1 125 ? 1.915 -14.382 4.204 1.00 79.38 125 LYS A C 1
ATOM 1026 O O . LYS A 1 125 ? 1.210 -14.439 5.202 1.00 79.38 125 LYS A O 1
ATOM 1031 N N . CYS A 1 126 ? 2.751 -15.368 3.869 1.00 78.81 126 CYS A N 1
ATOM 1032 C CA . CYS A 1 126 ? 2.903 -16.606 4.643 1.00 78.81 126 CYS A CA 1
ATOM 1033 C C . CYS A 1 126 ? 3.983 -16.547 5.740 1.00 78.81 126 CYS A C 1
ATOM 1035 O O . CYS A 1 126 ? 4.073 -17.474 6.544 1.00 78.81 126 CYS A O 1
ATOM 1037 N N . MET A 1 127 ? 4.836 -15.519 5.762 1.00 74.75 127 MET A N 1
ATOM 1038 C CA . MET A 1 127 ? 5.886 -15.386 6.775 1.00 74.75 127 MET A CA 1
ATOM 1039 C C . MET A 1 127 ? 5.287 -14.838 8.074 1.00 74.75 127 MET A C 1
ATOM 1041 O O . MET A 1 127 ? 4.746 -13.741 8.095 1.00 74.75 127 MET A O 1
ATOM 1045 N N . THR A 1 128 ? 5.411 -15.598 9.163 1.00 56.16 128 THR A N 1
ATOM 1046 C CA . THR A 1 128 ? 4.910 -15.238 10.504 1.00 56.16 128 THR A CA 1
ATOM 1047 C C . THR A 1 128 ? 5.901 -14.406 11.323 1.00 56.16 128 THR A C 1
ATOM 1049 O O . THR A 1 128 ? 5.602 -14.040 12.455 1.00 56.16 128 THR A O 1
ATOM 1052 N N . GLU A 1 129 ? 7.101 -14.145 10.797 1.00 56.38 129 GLU A N 1
ATOM 1053 C CA . GLU A 1 129 ? 8.082 -13.285 11.458 1.00 56.38 129 GLU A CA 1
ATOM 1054 C C . GLU A 1 129 ? 7.695 -11.812 11.289 1.00 56.38 129 GLU A C 1
ATOM 1056 O O . GLU A 1 129 ? 7.798 -11.240 10.199 1.00 56.38 129 GLU A O 1
ATOM 1061 N N . GLU A 1 130 ? 7.295 -11.184 12.393 1.00 53.53 130 GLU A N 1
ATOM 1062 C CA . GLU A 1 130 ? 7.263 -9.729 12.506 1.00 53.53 130 GLU A CA 1
ATOM 1063 C C . GLU A 1 130 ? 8.682 -9.165 12.271 1.00 53.53 130 GLU A C 1
ATOM 1065 O O . GLU A 1 130 ? 9.644 -9.576 12.917 1.00 53.53 130 GLU A O 1
ATOM 1070 N N . ASN A 1 131 ? 8.789 -8.167 11.382 1.00 52.81 131 ASN A N 1
ATOM 1071 C CA . ASN A 1 131 ? 9.862 -7.151 11.334 1.00 52.81 131 ASN A CA 1
ATOM 1072 C C . ASN A 1 131 ? 11.098 -7.294 10.419 1.00 52.81 131 ASN A C 1
ATOM 1074 O O . ASN A 1 131 ? 12.135 -6.712 10.731 1.00 52.81 131 ASN A O 1
ATOM 1078 N N . SER A 1 132 ? 11.008 -7.873 9.214 1.00 64.44 132 SER A N 1
ATOM 1079 C CA . SER A 1 132 ? 12.004 -7.539 8.159 1.00 64.44 132 SER A CA 1
ATOM 1080 C C . SER A 1 132 ? 11.475 -6.672 7.017 1.00 64.44 132 SER A C 1
ATOM 1082 O O . SER A 1 132 ? 12.266 -6.031 6.326 1.00 64.44 132 SER A O 1
ATOM 1084 N N . TRP A 1 133 ? 10.158 -6.629 6.779 1.00 82.44 133 TRP A N 1
ATOM 1085 C CA . TRP A 1 133 ? 9.605 -5.789 5.713 1.00 82.44 133 TRP A CA 1
ATOM 1086 C C . TRP A 1 133 ? 9.305 -4.403 6.259 1.00 82.44 133 TRP A C 1
ATOM 1088 O O . TRP A 1 133 ? 8.342 -4.208 6.988 1.00 82.44 133 TRP A O 1
ATOM 1098 N N . GLN A 1 134 ? 10.142 -3.438 5.904 1.00 86.12 134 GLN A N 1
ATOM 1099 C CA . GLN A 1 134 ? 10.007 -2.054 6.355 1.00 86.12 134 GLN A CA 1
ATOM 1100 C C . GLN A 1 134 ? 9.365 -1.180 5.277 1.00 86.12 134 GLN A C 1
ATOM 1102 O O . GLN A 1 134 ? 9.722 -0.014 5.145 1.00 86.12 134 GLN A O 1
ATOM 1107 N N . PHE A 1 135 ? 8.458 -1.748 4.482 1.00 89.62 135 PHE A N 1
ATOM 1108 C CA . PHE A 1 135 ? 7.830 -1.070 3.353 1.00 89.62 135 PHE A CA 1
ATOM 1109 C C . PHE A 1 135 ? 6.325 -1.278 3.374 1.00 89.62 135 PHE A C 1
ATOM 1111 O O . PHE A 1 135 ? 5.851 -2.384 3.644 1.00 89.62 135 PHE A O 1
ATOM 1118 N N . VAL A 1 136 ? 5.590 -0.224 3.038 1.00 89.12 136 VAL A N 1
ATOM 1119 C CA . VAL A 1 136 ? 4.138 -0.268 2.887 1.00 89.12 136 VAL A CA 1
ATOM 1120 C C . VAL A 1 136 ? 3.776 0.350 1.547 1.00 89.12 136 VAL A C 1
ATOM 1122 O O . VAL A 1 136 ? 4.057 1.523 1.305 1.00 89.12 136 VAL A O 1
ATOM 1125 N N . TYR A 1 137 ? 3.179 -0.451 0.666 1.00 90.81 137 TYR A N 1
ATOM 1126 C CA . TYR A 1 137 ? 2.729 0.014 -0.640 1.00 90.81 137 TYR A CA 1
ATOM 1127 C C . TYR A 1 137 ? 1.355 0.671 -0.526 1.00 90.81 137 TYR A C 1
ATOM 1129 O O . TYR A 1 137 ? 0.441 0.097 0.051 1.00 90.81 137 TYR A O 1
ATOM 1137 N N . MET A 1 138 ? 1.221 1.870 -1.088 1.00 87.81 138 MET A N 1
ATOM 1138 C CA . MET A 1 138 ? -0.012 2.656 -1.087 1.00 87.81 138 MET A CA 1
ATOM 1139 C C . MET A 1 138 ? -0.635 2.701 -2.484 1.00 87.81 138 MET A C 1
ATOM 1141 O O . MET A 1 138 ? -0.745 3.776 -3.075 1.00 87.81 138 MET A O 1
ATOM 1145 N N . GLY A 1 139 ? -1.045 1.552 -3.021 1.00 86.19 139 GLY A N 1
ATOM 1146 C CA . GLY A 1 139 ? -1.786 1.469 -4.285 1.00 86.19 139 GLY A CA 1
ATOM 1147 C C . GLY A 1 139 ? -3.292 1.683 -4.117 1.00 86.19 139 GLY A C 1
ATOM 1148 O O . GLY A 1 139 ? -3.787 1.891 -3.015 1.00 86.19 139 GLY A O 1
ATOM 1149 N N . ASP A 1 140 ? -4.044 1.667 -5.213 1.00 85.38 140 ASP A N 1
ATOM 1150 C CA . ASP A 1 140 ? -5.475 2.032 -5.211 1.00 85.38 140 ASP A CA 1
ATOM 1151 C C . ASP A 1 140 ? -6.367 1.073 -4.396 1.00 85.38 140 ASP A C 1
ATOM 1153 O O . ASP A 1 140 ? -7.512 1.394 -4.094 1.00 85.38 140 ASP A O 1
ATOM 1157 N N . ASN A 1 141 ? -5.860 -0.114 -4.048 1.00 88.44 141 ASN A N 1
ATOM 1158 C CA . ASN A 1 141 ? -6.606 -1.127 -3.297 1.00 88.44 141 ASN A CA 1
ATOM 1159 C C . ASN A 1 141 ? -6.111 -1.272 -1.854 1.00 88.44 141 ASN A C 1
ATOM 1161 O O . ASN A 1 141 ? -6.549 -2.169 -1.134 1.00 88.44 141 ASN A O 1
ATOM 1165 N N . GLU A 1 142 ? -5.197 -0.410 -1.431 1.00 90.56 142 GLU A N 1
ATOM 1166 C CA . GLU A 1 142 ? -4.585 -0.449 -0.117 1.00 90.56 142 GLU A CA 1
ATOM 1167 C C . GLU A 1 142 ? -5.148 0.669 0.756 1.00 90.56 142 GLU A C 1
ATOM 1169 O O . GLU A 1 142 ? -5.182 1.832 0.346 1.00 90.56 142 GLU A O 1
ATOM 1174 N N . MET A 1 143 ? -5.544 0.312 1.978 1.00 92.69 143 MET A N 1
ATOM 1175 C CA . MET A 1 143 ? -5.997 1.250 3.000 1.00 92.69 143 MET A CA 1
ATOM 1176 C C . MET A 1 143 ? -4.986 2.378 3.172 1.00 92.69 143 MET A C 1
ATOM 1178 O O . MET A 1 143 ? -3.794 2.140 3.359 1.00 92.69 143 MET A O 1
ATOM 1182 N N . LYS A 1 144 ? -5.448 3.624 3.145 1.00 90.75 144 LYS A N 1
ATOM 1183 C CA . LYS A 1 144 ? -4.580 4.797 3.329 1.00 90.75 144 LYS A CA 1
ATOM 1184 C C . LYS A 1 144 ? -4.462 5.221 4.783 1.00 90.75 144 LYS A C 1
ATOM 1186 O O . LYS A 1 144 ? -3.588 6.015 5.118 1.00 90.75 144 LYS A O 1
ATOM 1191 N N . VAL A 1 145 ? -5.340 4.705 5.638 1.00 91.94 145 VAL A N 1
ATOM 1192 C CA . VAL A 1 145 ? -5.466 5.099 7.039 1.00 91.94 145 VAL A CA 1
ATOM 1193 C C . VAL A 1 145 ? -5.277 3.908 7.960 1.00 91.94 145 VAL A C 1
ATOM 1195 O O . VAL A 1 145 ? -5.767 2.812 7.697 1.00 91.94 145 VAL A O 1
ATOM 1198 N N . ASN A 1 146 ? -4.590 4.148 9.071 1.00 93.06 146 ASN A N 1
ATOM 1199 C CA . ASN A 1 146 ? -4.632 3.262 10.221 1.00 93.06 146 ASN A CA 1
ATOM 1200 C C . ASN A 1 146 ? -5.920 3.531 10.999 1.00 93.06 146 ASN A C 1
ATOM 1202 O O . ASN A 1 146 ? -6.275 4.693 11.215 1.00 93.06 146 ASN A O 1
ATOM 1206 N N . VAL A 1 147 ? -6.583 2.467 11.441 1.00 95.75 147 VAL A N 1
ATOM 1207 C CA . VAL A 1 147 ? -7.755 2.519 12.318 1.00 95.75 147 VAL A CA 1
ATOM 1208 C C . VAL A 1 147 ? -7.388 1.824 13.616 1.00 95.75 147 VAL A C 1
ATOM 1210 O O . VAL A 1 147 ? -7.200 0.605 13.640 1.00 95.75 147 VAL A O 1
ATOM 1213 N N . SER A 1 148 ? -7.297 2.589 14.697 1.00 96.19 148 SER A N 1
ATOM 1214 C CA . SER A 1 148 ? -6.827 2.084 15.987 1.00 96.19 148 SER A CA 1
ATOM 1215 C C . SER A 1 148 ? -7.730 2.524 17.135 1.00 96.19 148 SER A C 1
ATOM 1217 O O . SER A 1 148 ? -8.429 3.531 17.057 1.00 96.19 148 SER A O 1
ATOM 1219 N N . LEU A 1 149 ? -7.676 1.780 18.233 1.00 94.94 149 LEU A N 1
ATOM 1220 C CA . LEU A 1 149 ? -8.293 2.127 19.510 1.00 94.94 149 LEU A CA 1
ATOM 1221 C C . LEU A 1 149 ? -7.220 2.201 20.591 1.00 94.94 149 LEU A C 1
ATOM 1223 O O . LEU A 1 149 ? -6.263 1.429 20.600 1.00 94.94 149 LEU A O 1
ATOM 1227 N N . LYS A 1 150 ? -7.390 3.127 21.529 1.00 93.56 150 LYS A N 1
ATOM 1228 C CA . LYS A 1 150 ? -6.535 3.218 22.710 1.00 93.56 150 LYS A CA 1
ATOM 1229 C C . LYS A 1 150 ? -7.055 2.257 23.777 1.00 93.56 150 LYS A C 1
ATOM 1231 O O . LYS A 1 150 ? -8.162 2.428 24.278 1.00 93.56 150 LYS A O 1
ATOM 1236 N N . VAL A 1 151 ? -6.257 1.256 24.131 1.00 93.81 151 VAL A N 1
ATOM 1237 C CA . VAL A 1 151 ? -6.630 0.190 25.071 1.00 93.81 151 VAL A CA 1
ATOM 1238 C C . VAL A 1 151 ? -5.709 0.164 26.282 1.00 93.81 151 VAL A C 1
ATOM 1240 O O . VAL A 1 151 ? -4.561 0.605 26.219 1.00 93.81 151 VAL A O 1
ATOM 1243 N N . GLN A 1 152 ? -6.206 -0.387 27.391 1.00 93.19 152 GLN A N 1
ATOM 1244 C CA . GLN A 1 152 ? -5.346 -0.850 28.474 1.00 93.19 152 GLN A CA 1
ATOM 1245 C C . GLN A 1 152 ? -5.115 -2.352 28.352 1.00 93.19 152 GLN A C 1
ATOM 1247 O O . GLN A 1 152 ? -6.053 -3.144 28.402 1.00 93.19 152 GLN A O 1
ATOM 1252 N N . SER A 1 153 ? -3.851 -2.733 28.249 1.00 90.50 153 SER A N 1
ATOM 1253 C CA . SER A 1 153 ? -3.398 -4.108 28.097 1.00 90.50 153 SER A CA 1
ATOM 1254 C C . SER A 1 153 ? -2.235 -4.332 29.052 1.00 90.50 153 SER A C 1
ATOM 1256 O O . SER A 1 153 ? -1.268 -3.572 29.069 1.00 90.50 153 SER A O 1
ATOM 1258 N N . GLN A 1 154 ? -2.365 -5.324 29.936 1.00 89.38 154 GLN A N 1
ATOM 1259 C CA . GLN A 1 154 ? -1.342 -5.666 30.938 1.00 89.38 154 GLN A CA 1
ATOM 1260 C C . GLN A 1 154 ? -0.843 -4.456 31.763 1.00 89.38 154 GLN A C 1
ATOM 1262 O O . GLN A 1 154 ? 0.343 -4.321 32.060 1.00 89.38 154 GLN A O 1
ATOM 1267 N N . GLY A 1 155 ? -1.756 -3.543 32.115 1.00 88.75 155 GLY A N 1
ATOM 1268 C CA . GLY A 1 155 ? -1.449 -2.338 32.898 1.00 88.75 155 GLY A CA 1
ATOM 1269 C C . GLY A 1 155 ? -0.764 -1.211 32.116 1.00 88.75 155 GLY A C 1
ATOM 1270 O O . GLY A 1 155 ? -0.437 -0.181 32.703 1.00 88.75 155 GLY A O 1
ATOM 1271 N N . LYS A 1 156 ? -0.560 -1.369 30.804 1.00 93.06 156 LYS A N 1
ATOM 1272 C CA . LYS A 1 156 ? -0.031 -0.331 29.916 1.00 93.06 156 LYS A CA 1
ATOM 1273 C C . LYS A 1 156 ? -1.124 0.182 28.996 1.00 93.06 156 LYS A C 1
ATOM 1275 O O . LYS A 1 156 ? -2.024 -0.551 28.604 1.00 93.06 156 LYS A O 1
ATOM 1280 N N . THR A 1 157 ? -1.041 1.465 28.673 1.00 92.69 157 THR A N 1
ATOM 1281 C CA . THR A 1 157 ? -1.904 2.074 27.663 1.00 92.69 157 THR A CA 1
ATOM 1282 C C . THR A 1 157 ? -1.208 1.994 26.314 1.00 92.69 157 THR A C 1
ATOM 1284 O O . THR A 1 157 ? -0.099 2.510 26.180 1.00 92.69 157 THR A O 1
ATOM 1287 N N . GLU A 1 158 ? -1.849 1.369 25.335 1.00 94.06 158 GLU A N 1
ATOM 1288 C CA . GLU A 1 158 ? -1.310 1.189 23.987 1.00 94.06 158 GLU A CA 1
ATOM 1289 C C . GLU A 1 158 ? -2.382 1.413 22.918 1.00 94.06 158 GLU A C 1
ATOM 1291 O O . GLU A 1 158 ? -3.578 1.444 23.212 1.00 94.06 158 GLU A O 1
ATOM 1296 N N . PHE A 1 159 ? -1.947 1.611 21.676 1.00 92.81 159 PHE A N 1
ATOM 1297 C CA . PHE A 1 159 ? -2.844 1.611 20.528 1.00 92.81 159 PHE A CA 1
ATOM 1298 C C . PHE A 1 159 ? -2.952 0.193 19.986 1.00 92.81 159 PHE A C 1
ATOM 1300 O O . PHE A 1 159 ? -1.952 -0.401 19.593 1.00 92.81 159 PHE A O 1
ATOM 1307 N N . PHE A 1 160 ? -4.171 -0.324 19.942 1.00 94.38 160 PHE A N 1
ATOM 1308 C CA . PHE A 1 160 ? -4.493 -1.550 19.238 1.00 94.38 160 PHE A CA 1
ATOM 1309 C C . PHE A 1 160 ? -5.014 -1.190 17.846 1.00 94.38 160 PHE A C 1
ATOM 1311 O O . PHE A 1 160 ? -6.045 -0.527 17.716 1.00 94.38 160 PHE A O 1
ATOM 1318 N N . THR A 1 161 ? -4.289 -1.592 16.806 1.00 94.44 161 THR A N 1
ATOM 1319 C CA . THR A 1 161 ? -4.654 -1.327 15.410 1.00 94.44 161 THR A CA 1
ATOM 1320 C C . THR A 1 161 ? -5.578 -2.421 14.890 1.00 94.44 161 THR A C 1
ATOM 1322 O O . THR A 1 161 ? -5.211 -3.591 14.870 1.00 94.44 161 THR A O 1
ATOM 1325 N N . LEU A 1 162 ? -6.783 -2.035 14.466 1.00 95.38 162 LEU A N 1
ATOM 1326 C CA . LEU A 1 162 ? -7.742 -2.922 13.806 1.00 95.38 162 LEU A CA 1
ATOM 1327 C C . LEU A 1 162 ? -7.416 -3.091 12.325 1.00 95.38 162 LEU A C 1
ATOM 1329 O O . LEU A 1 162 ? -7.544 -4.190 11.797 1.00 95.38 162 LEU A O 1
ATOM 1333 N N . ILE A 1 163 ? -7.042 -1.997 11.663 1.00 94.94 163 ILE A N 1
ATOM 1334 C CA . ILE A 1 163 ? -6.717 -1.963 10.235 1.00 94.94 163 ILE A CA 1
ATOM 1335 C C . ILE A 1 163 ? -5.476 -1.107 10.057 1.00 94.94 163 ILE A C 1
ATOM 1337 O O . ILE A 1 163 ? -5.426 0.007 10.585 1.00 94.94 163 ILE A O 1
ATOM 1341 N N . SER A 1 164 ? -4.489 -1.619 9.329 1.00 91.56 164 SER A N 1
ATOM 1342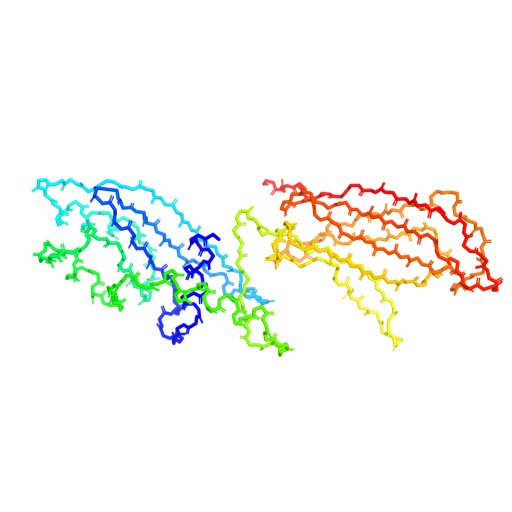 C CA . SER A 1 164 ? -3.254 -0.896 9.045 1.00 91.56 164 SER A CA 1
ATOM 1343 C C . SER A 1 164 ? -3.310 -0.269 7.659 1.00 91.56 164 SER A C 1
ATOM 1345 O O . SER A 1 164 ? -3.859 -0.831 6.712 1.00 91.56 164 SER A O 1
ATOM 1347 N N . ALA A 1 165 ? -2.697 0.899 7.509 1.00 90.19 165 ALA A N 1
ATOM 1348 C CA . ALA A 1 165 ? -2.474 1.460 6.190 1.00 90.19 165 ALA A CA 1
ATOM 1349 C C . ALA A 1 165 ? -1.557 0.518 5.379 1.00 90.19 165 ALA A C 1
ATOM 1351 O O . ALA A 1 165 ? -0.583 -0.014 5.913 1.00 90.19 165 ALA A O 1
ATOM 1352 N N . GLY A 1 166 ? -1.868 0.312 4.099 1.00 87.75 166 GLY A N 1
ATOM 1353 C CA . GLY A 1 166 ? -1.238 -0.683 3.227 1.00 87.75 166 GLY A CA 1
ATOM 1354 C C . GLY A 1 166 ? -1.947 -2.030 3.155 1.00 87.75 166 GLY A C 1
ATOM 1355 O O . GLY A 1 166 ? -1.634 -2.830 2.275 1.00 87.75 166 GLY A O 1
ATOM 1356 N N . ASP A 1 167 ? -2.893 -2.288 4.056 1.00 88.25 167 ASP A N 1
ATOM 1357 C CA . ASP A 1 167 ? -3.708 -3.494 4.011 1.00 88.25 167 ASP A CA 1
ATOM 1358 C C . ASP A 1 167 ? -4.629 -3.467 2.787 1.00 88.25 167 ASP A C 1
ATOM 1360 O O . ASP A 1 167 ? -5.231 -2.438 2.478 1.00 88.25 167 ASP A O 1
ATOM 1364 N N . ASN A 1 168 ? -4.785 -4.601 2.098 1.00 88.50 168 ASN A N 1
ATOM 1365 C CA . ASN A 1 168 ? -5.727 -4.691 0.986 1.00 88.50 168 ASN A CA 1
ATOM 1366 C C . ASN A 1 168 ? -7.163 -4.597 1.518 1.00 88.50 168 ASN A C 1
ATOM 1368 O O . ASN A 1 168 ? -7.630 -5.492 2.225 1.00 88.50 168 ASN A O 1
ATOM 1372 N N . TRP A 1 169 ? -7.879 -3.532 1.161 1.00 90.19 169 TRP A N 1
ATOM 1373 C CA . TRP A 1 169 ? -9.166 -3.223 1.780 1.00 90.19 169 TRP A CA 1
ATOM 1374 C C . TRP A 1 169 ? -10.266 -4.248 1.448 1.00 90.19 169 TRP A C 1
ATOM 1376 O O . TRP A 1 169 ? -11.197 -4.413 2.231 1.00 90.19 169 TRP A O 1
ATOM 1386 N N . TYR A 1 170 ? -10.143 -4.994 0.342 1.00 86.12 170 TYR A N 1
ATOM 1387 C CA . TYR A 1 170 ? -11.079 -6.071 -0.007 1.00 86.12 170 TYR A CA 1
ATOM 1388 C C . TYR A 1 170 ? -10.896 -7.329 0.852 1.00 86.12 170 TYR A C 1
ATOM 1390 O O . TYR A 1 170 ? -11.841 -8.099 1.027 1.00 86.12 170 TYR A O 1
ATOM 1398 N N . GLU A 1 171 ? -9.675 -7.576 1.332 1.00 86.69 171 GLU A N 1
ATOM 1399 C CA . GLU A 1 171 ? -9.306 -8.803 2.050 1.00 86.69 171 GLU A CA 1
ATOM 1400 C C . GLU A 1 171 ? -9.296 -8.602 3.573 1.00 86.69 171 GLU A C 1
ATOM 1402 O O . GLU A 1 171 ? -9.485 -9.561 4.325 1.00 86.69 171 GLU A O 1
ATOM 1407 N N . THR A 1 172 ? -9.082 -7.370 4.034 1.00 89.12 172 THR A N 1
ATOM 1408 C CA . THR A 1 172 ? -8.821 -7.085 5.444 1.00 89.12 172 THR A CA 1
ATOM 1409 C C . THR A 1 172 ? -10.087 -6.919 6.269 1.00 89.12 172 THR A C 1
ATOM 1411 O O . THR A 1 172 ? -11.025 -6.208 5.915 1.00 89.12 172 THR A O 1
ATOM 1414 N N . VAL A 1 173 ? -10.077 -7.549 7.441 1.00 93.00 173 VAL A N 1
ATOM 1415 C CA . VAL A 1 173 ? -11.074 -7.379 8.495 1.00 93.00 173 VAL A CA 1
ATOM 1416 C C . VAL A 1 173 ? -10.335 -7.325 9.825 1.00 93.00 173 VAL A C 1
ATOM 1418 O O . VAL A 1 173 ? -9.623 -8.264 10.174 1.00 93.00 173 VAL A O 1
ATOM 1421 N N . GLY A 1 174 ? -10.530 -6.241 10.571 1.00 94.69 174 GLY A N 1
ATOM 1422 C CA . GLY A 1 174 ? -10.017 -6.095 11.929 1.00 94.69 174 GLY A CA 1
ATOM 1423 C C . GLY A 1 174 ? -11.051 -6.546 12.951 1.00 94.69 174 GLY A C 1
ATOM 1424 O O . GLY A 1 174 ? -12.227 -6.203 12.829 1.00 94.69 174 GLY A O 1
ATOM 1425 N N . GLU A 1 175 ? -10.643 -7.281 13.980 1.00 96.69 175 GLU A N 1
ATOM 1426 C CA . GLU A 1 175 ? -11.539 -7.670 15.070 1.00 96.69 175 GLU A CA 1
ATOM 1427 C C . GLU A 1 175 ? -10.804 -7.686 16.411 1.00 96.69 175 GLU A C 1
ATOM 1429 O O . GLU A 1 175 ? -9.669 -8.151 16.506 1.00 96.69 175 GLU A O 1
ATOM 1434 N N . CYS A 1 176 ? -11.461 -7.197 17.461 1.00 96.19 176 CYS A N 1
ATOM 1435 C CA . CYS A 1 176 ? -10.987 -7.344 18.832 1.00 96.19 176 CYS A CA 1
ATOM 1436 C C . CYS A 1 176 ? -12.145 -7.457 19.827 1.00 96.19 176 CYS A C 1
ATOM 1438 O O . CYS A 1 176 ? -13.263 -7.001 19.571 1.00 96.19 176 CYS A O 1
ATOM 1440 N N . GLU A 1 177 ? -11.858 -8.014 21.003 1.00 96.38 177 GLU A N 1
ATOM 1441 C CA . GLU A 1 177 ? -12.750 -7.945 22.160 1.00 96.38 177 GLU A CA 1
ATOM 1442 C C . GLU A 1 177 ? -12.143 -7.042 23.236 1.00 96.38 177 GLU A C 1
ATOM 1444 O O . GLU A 1 177 ? -10.967 -7.174 23.571 1.00 96.38 177 GLU A O 1
ATOM 1449 N N . VAL A 1 178 ? -12.948 -6.135 23.789 1.00 95.25 178 VAL A N 1
ATOM 1450 C CA . VAL A 1 178 ? -12.531 -5.196 24.842 1.00 95.25 178 VAL A CA 1
ATOM 1451 C C . VAL A 1 178 ? -13.499 -5.228 26.018 1.00 95.25 178 VAL A C 1
ATOM 1453 O O . VAL A 1 178 ? -14.673 -5.564 25.860 1.00 95.25 178 VAL A O 1
ATOM 1456 N N . LEU A 1 179 ? -13.012 -4.863 27.204 1.00 95.19 179 LEU A N 1
ATOM 1457 C CA . LEU A 1 179 ? -13.842 -4.634 28.386 1.00 95.19 179 LEU A CA 1
ATOM 1458 C C . LEU A 1 179 ? -14.037 -3.134 28.587 1.00 95.19 179 LEU A C 1
ATOM 1460 O O . LEU A 1 179 ? -13.070 -2.377 28.632 1.00 95.19 179 LEU A O 1
ATOM 1464 N N . LEU A 1 180 ? -15.290 -2.722 28.728 1.00 93.94 180 LEU A N 1
ATOM 1465 C CA . LEU A 1 180 ? -15.664 -1.324 28.883 1.00 93.94 180 LEU A CA 1
ATOM 1466 C C . LEU A 1 180 ? -15.483 -0.868 30.339 1.00 93.94 180 LEU A C 1
ATOM 1468 O O . LEU A 1 180 ? -16.042 -1.477 31.253 1.00 93.94 180 LEU A O 1
ATOM 1472 N N . ASP A 1 181 ? -14.731 0.209 30.567 1.00 91.31 181 ASP A N 1
ATOM 1473 C CA . ASP A 1 181 ? -14.420 0.731 31.908 1.00 91.31 181 ASP A CA 1
ATOM 1474 C C . ASP A 1 181 ? -15.282 1.962 32.249 1.00 91.31 181 ASP A C 1
ATOM 1476 O O . ASP A 1 181 ? -14.791 3.076 32.397 1.00 91.31 181 ASP A O 1
ATOM 1480 N N .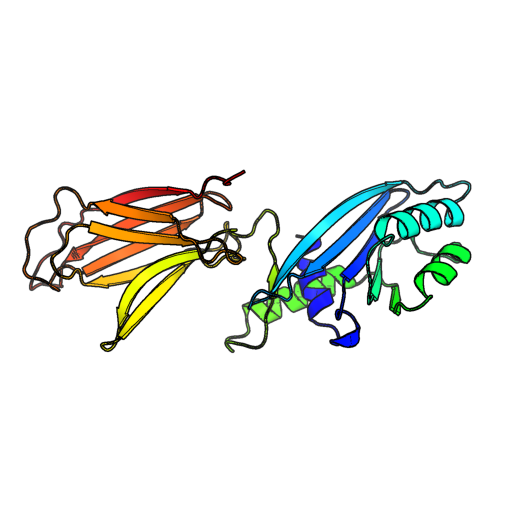 GLY A 1 182 ? -16.603 1.767 32.309 1.00 81.62 182 GLY A N 1
ATOM 1481 C CA . GLY A 1 182 ? -17.556 2.745 32.859 1.00 81.62 182 GLY A CA 1
ATOM 1482 C C . GLY A 1 182 ? -18.037 3.870 31.928 1.00 81.62 182 GLY A C 1
ATOM 1483 O O . GLY A 1 182 ? -18.988 4.557 32.284 1.00 81.62 182 GLY A O 1
ATOM 1484 N N . SER A 1 183 ? -17.448 4.049 30.744 1.00 87.44 183 SER A N 1
ATOM 1485 C CA . SER A 1 183 ? -17.972 4.945 29.695 1.00 87.44 183 SER A CA 1
ATOM 1486 C C . SER A 1 183 ? -18.793 4.154 28.681 1.00 87.44 183 SER A C 1
ATOM 1488 O O . SER A 1 183 ? -18.393 3.053 28.338 1.00 87.44 183 SER A O 1
ATOM 1490 N N . ASN A 1 184 ? -19.892 4.696 28.153 1.00 91.50 184 ASN A N 1
ATOM 1491 C CA . ASN A 1 184 ? -20.605 4.110 27.007 1.00 91.50 184 ASN A CA 1
ATOM 1492 C C . ASN A 1 184 ? -20.077 4.619 25.653 1.00 91.50 184 ASN A C 1
ATOM 1494 O O . ASN A 1 184 ? -20.710 4.387 24.627 1.00 91.50 184 ASN A O 1
ATOM 1498 N N . GLU A 1 185 ? -18.947 5.319 25.641 1.00 93.06 185 GLU A N 1
ATOM 1499 C CA . GLU A 1 185 ? -18.313 5.861 24.443 1.00 93.06 185 GLU A CA 1
ATOM 1500 C C . GLU A 1 185 ? -17.010 5.123 24.138 1.00 93.06 185 GLU A C 1
ATOM 1502 O O . GLU A 1 185 ? -16.271 4.742 25.051 1.00 93.06 185 GLU A O 1
ATOM 1507 N N . ILE A 1 186 ? -16.712 4.956 22.850 1.00 94.81 186 ILE A N 1
ATOM 1508 C CA . ILE A 1 186 ? -15.441 4.414 22.367 1.00 94.81 186 ILE A CA 1
ATOM 1509 C C . ILE A 1 186 ? -14.850 5.382 21.356 1.00 94.81 186 ILE A C 1
ATOM 1511 O O . ILE A 1 186 ? -15.496 5.727 20.368 1.00 94.81 186 ILE A O 1
ATOM 1515 N N . ASP A 1 187 ? -13.604 5.768 21.594 1.00 95.75 187 ASP A N 1
ATOM 1516 C CA . ASP A 1 187 ? -12.840 6.600 20.678 1.00 95.75 187 ASP A CA 1
ATOM 1517 C C . ASP A 1 187 ? -12.075 5.716 19.680 1.00 95.75 187 ASP A C 1
ATOM 1519 O O . ASP A 1 187 ? -11.423 4.734 20.054 1.00 95.75 187 ASP A O 1
ATOM 1523 N N . PHE A 1 188 ? -12.136 6.085 18.406 1.00 96.62 188 PHE A N 1
ATOM 1524 C CA . PHE A 1 188 ? -11.367 5.498 17.315 1.00 96.62 188 PHE A CA 1
ATOM 1525 C C . PHE A 1 188 ? -10.444 6.556 16.722 1.00 96.62 188 PHE A C 1
ATOM 1527 O O . PHE A 1 188 ? -10.849 7.687 16.472 1.00 96.62 188 PHE A O 1
ATOM 1534 N N . TRP A 1 189 ? -9.198 6.177 16.470 1.00 96.19 189 TRP A N 1
ATOM 1535 C CA . TRP A 1 189 ? -8.189 7.028 15.856 1.00 96.19 189 TRP A CA 1
ATOM 1536 C C . TRP A 1 189 ? -8.023 6.622 14.398 1.00 96.19 189 TRP A C 1
ATOM 1538 O O . TRP A 1 189 ? -7.613 5.496 14.115 1.00 96.19 189 TRP A O 1
ATOM 1548 N N . LEU A 1 190 ? -8.330 7.547 13.491 1.00 95.31 190 LEU A N 1
ATOM 1549 C CA . LEU A 1 190 ? -8.036 7.430 12.068 1.00 95.31 190 LEU A CA 1
ATOM 1550 C C . LEU A 1 190 ? -6.807 8.284 11.768 1.00 95.31 190 LEU A C 1
ATOM 1552 O O . LEU A 1 190 ? -6.835 9.504 11.947 1.00 95.31 190 LEU A O 1
ATOM 1556 N N . GLN A 1 191 ? -5.724 7.650 11.326 1.00 92.38 191 GLN A N 1
ATOM 1557 C CA . GLN A 1 191 ? -4.434 8.317 11.156 1.00 92.38 191 GLN A CA 1
ATOM 1558 C C . GLN A 1 191 ? -3.776 7.941 9.830 1.00 92.38 191 GLN A C 1
ATOM 1560 O O . GLN A 1 191 ? -3.587 6.760 9.534 1.00 92.38 191 GLN A O 1
ATOM 1565 N N . LEU A 1 192 ? -3.357 8.949 9.061 1.00 89.44 192 LEU A N 1
ATOM 1566 C CA . LEU A 1 192 ? -2.495 8.730 7.899 1.00 89.44 192 LEU A CA 1
ATOM 1567 C C . LEU A 1 192 ? -1.101 8.275 8.358 1.00 89.44 192 LEU A C 1
ATOM 1569 O O . LEU A 1 192 ? -0.563 8.826 9.319 1.00 89.44 192 LEU A O 1
ATOM 1573 N N . PRO A 1 193 ? -0.454 7.335 7.657 1.00 84.00 193 PRO A N 1
ATOM 1574 C CA . PRO A 1 193 ? 0.828 6.769 8.077 1.00 84.00 193 PRO A CA 1
ATOM 1575 C C . PRO A 1 193 ? 1.999 7.763 8.025 1.00 84.00 193 PRO A C 1
ATOM 1577 O O . PRO A 1 193 ? 3.009 7.560 8.693 1.00 84.00 193 PRO A O 1
ATOM 1580 N N . ASN A 1 194 ? 1.874 8.849 7.259 1.00 80.25 194 ASN A N 1
ATOM 1581 C CA . ASN A 1 194 ? 2.841 9.949 7.206 1.00 80.25 194 ASN A CA 1
ATOM 1582 C C . ASN A 1 194 ? 2.472 11.140 8.108 1.00 80.25 194 ASN A C 1
ATOM 1584 O O . ASN A 1 194 ? 3.211 12.126 8.128 1.00 80.25 194 ASN A O 1
ATOM 1588 N N . SER A 1 195 ? 1.358 11.076 8.841 1.00 83.06 195 SER A N 1
ATOM 1589 C CA . SER A 1 195 ? 0.897 12.161 9.706 1.00 83.06 195 SER A CA 1
ATOM 1590 C C . SER A 1 195 ? 1.038 11.793 11.177 1.00 83.06 195 SER A C 1
ATOM 1592 O O . SER A 1 195 ? 0.833 10.650 11.578 1.00 83.06 195 SER A O 1
ATOM 1594 N N . LYS A 1 196 ? 1.364 12.783 12.012 1.00 81.69 196 LYS A N 1
ATOM 1595 C CA . LYS A 1 196 ? 1.256 12.661 13.477 1.00 81.69 196 LYS A CA 1
ATOM 1596 C C . LYS A 1 196 ? -0.145 12.998 13.985 1.00 81.69 196 LYS A C 1
ATOM 1598 O O . LYS A 1 196 ? -0.443 12.737 15.146 1.00 81.69 196 LYS A O 1
ATOM 1603 N N . GLU A 1 197 ? -0.967 13.604 13.139 1.00 88.50 197 GLU A N 1
ATOM 1604 C CA . GLU A 1 197 ? -2.333 13.977 13.466 1.00 88.50 197 GLU A CA 1
ATOM 1605 C C . GLU A 1 197 ? -3.270 12.803 13.202 1.00 88.50 197 GLU A C 1
ATOM 1607 O O . GLU A 1 197 ? -3.129 12.083 12.212 1.00 88.50 197 GLU A O 1
ATOM 1612 N N . ALA A 1 198 ? -4.234 12.629 14.097 1.00 91.69 198 ALA A N 1
ATOM 1613 C CA . ALA A 1 198 ? -5.274 11.625 13.983 1.00 91.69 198 ALA A CA 1
ATOM 1614 C C . ALA A 1 198 ? -6.636 12.299 14.142 1.00 91.69 198 ALA A C 1
ATOM 1616 O O . ALA A 1 198 ? -6.827 13.115 15.049 1.00 91.69 198 ALA A O 1
ATOM 1617 N N . LYS A 1 199 ? -7.589 11.926 13.289 1.00 94.50 199 LYS A N 1
ATOM 1618 C CA . LYS A 1 199 ? -9.002 12.235 13.502 1.00 94.50 199 LYS A CA 1
ATOM 1619 C C . LYS A 1 199 ? -9.524 11.276 14.565 1.00 94.50 199 LYS A C 1
ATOM 1621 O O . LYS A 1 199 ? -9.389 10.062 14.414 1.00 94.50 199 LYS A O 1
ATOM 1626 N N . ILE A 1 200 ? -10.082 11.821 15.641 1.00 95.50 200 ILE A N 1
ATOM 1627 C CA . ILE A 1 200 ? -10.676 11.028 16.719 1.00 95.50 200 ILE A CA 1
ATOM 1628 C C . ILE A 1 200 ? -12.184 10.991 16.492 1.00 95.50 200 ILE A C 1
ATOM 1630 O O . ILE A 1 200 ? -12.849 12.020 16.589 1.00 95.50 200 ILE A O 1
ATOM 1634 N N . GLU A 1 201 ? -12.701 9.811 16.180 1.00 95.06 201 GLU A N 1
ATOM 1635 C CA . GLU A 1 201 ? -14.129 9.540 16.041 1.00 95.06 201 GLU A CA 1
ATOM 1636 C C . GLU A 1 201 ? -14.642 8.904 17.327 1.00 95.06 201 GLU A C 1
ATOM 1638 O O . GLU A 1 201 ? -14.246 7.798 17.695 1.00 95.06 201 GLU A O 1
ATOM 1643 N N . LYS A 1 202 ? -15.520 9.618 18.028 1.00 95.38 202 LYS A N 1
ATOM 1644 C CA . LYS A 1 202 ? -16.116 9.165 19.281 1.00 95.38 202 LYS A CA 1
ATOM 1645 C C . LYS A 1 202 ? -17.482 8.551 19.006 1.00 95.38 202 LYS A C 1
ATOM 1647 O O . LYS A 1 202 ? -18.402 9.242 18.573 1.00 95.38 202 LYS A O 1
ATOM 1652 N N . LEU A 1 203 ? -17.624 7.261 19.290 1.00 95.19 203 LEU A N 1
ATOM 1653 C CA . LEU A 1 203 ? -18.846 6.502 19.038 1.00 95.19 203 LEU A CA 1
ATOM 1654 C C . LEU A 1 203 ? -19.576 6.213 20.351 1.00 95.19 203 LEU A C 1
ATOM 1656 O O . LEU A 1 203 ? -19.054 5.511 21.218 1.00 95.19 203 LEU A O 1
ATOM 1660 N N . THR A 1 204 ? -20.802 6.714 20.489 1.00 94.50 204 THR A N 1
ATOM 1661 C CA . THR A 1 204 ? -21.653 6.476 21.666 1.00 94.50 204 THR A CA 1
ATOM 1662 C C . THR A 1 204 ? -22.485 5.206 21.492 1.00 94.50 204 THR A C 1
ATOM 1664 O O . THR A 1 204 ? -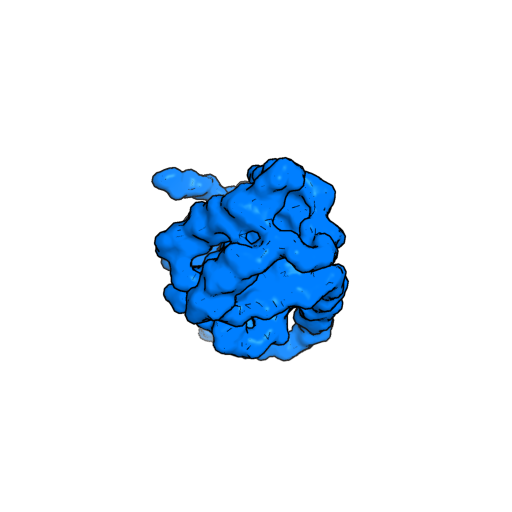23.182 5.033 20.497 1.00 94.50 204 THR A O 1
ATOM 1667 N N . LEU A 1 205 ? -22.480 4.311 22.474 1.00 95.56 205 LEU A N 1
ATOM 1668 C CA . LEU A 1 205 ? -23.287 3.090 22.484 1.00 95.56 205 LEU A CA 1
ATOM 1669 C C . LEU A 1 205 ? -24.661 3.382 23.098 1.00 95.56 205 LEU A C 1
ATOM 1671 O O . LEU A 1 205 ? -24.900 3.149 24.285 1.00 95.56 205 LEU A O 1
ATOM 1675 N N . ALA A 1 206 ? -25.558 3.944 22.284 1.00 93.50 206 ALA A N 1
ATOM 1676 C CA . ALA A 1 206 ? -26.912 4.291 22.708 1.00 93.50 206 ALA A CA 1
ATOM 1677 C C . ALA A 1 206 ? -27.659 3.070 23.273 1.00 93.50 206 ALA A C 1
ATOM 1679 O O . ALA A 1 206 ? -27.580 1.964 22.731 1.00 93.50 206 ALA A O 1
ATOM 1680 N N . ASP A 1 207 ? -28.384 3.284 24.369 1.00 93.06 207 ASP A N 1
ATOM 1681 C CA . ASP A 1 207 ? -29.162 2.269 25.082 1.00 93.06 207 ASP A CA 1
ATOM 1682 C C . ASP A 1 207 ? -28.355 1.049 25.579 1.00 93.06 207 ASP A C 1
ATOM 1684 O O . ASP A 1 207 ? -28.920 -0.035 25.770 1.00 93.06 207 ASP A O 1
ATOM 1688 N N . LEU A 1 208 ? -27.041 1.177 25.781 1.00 94.00 208 LEU A N 1
ATOM 1689 C CA . LEU A 1 208 ? -26.252 0.145 26.455 1.00 94.00 208 LEU A CA 1
ATOM 1690 C C . LEU A 1 208 ? -26.760 -0.040 27.903 1.00 94.00 208 LEU A C 1
ATOM 1692 O O . LEU A 1 208 ? -26.924 0.958 28.606 1.00 94.00 208 LEU A O 1
ATOM 1696 N N . PRO A 1 209 ? -27.006 -1.279 28.380 1.00 92.38 209 PRO A N 1
ATOM 1697 C CA . PRO A 1 209 ? -27.422 -1.494 29.761 1.00 92.38 209 PRO A CA 1
ATOM 1698 C C . PRO A 1 209 ? -26.376 -0.988 30.754 1.00 92.38 209 PRO A C 1
ATOM 1700 O O . PRO A 1 209 ? -25.183 -1.254 30.593 1.00 92.38 209 PRO A O 1
ATOM 1703 N N . GLU A 1 210 ? -26.834 -0.328 31.814 1.00 91.69 210 GLU A N 1
ATOM 1704 C CA . GLU A 1 210 ? -25.971 0.051 32.928 1.00 91.69 210 GLU A CA 1
ATOM 1705 C C . GLU A 1 210 ? -25.467 -1.198 33.652 1.00 91.69 210 GLU A C 1
ATOM 1707 O O . GLU A 1 210 ? -26.241 -2.061 34.078 1.00 91.69 210 GLU A O 1
ATOM 1712 N N . ARG A 1 211 ? -24.145 -1.302 33.780 1.00 92.44 211 ARG A N 1
ATOM 1713 C CA . ARG A 1 211 ? -23.468 -2.378 34.503 1.00 92.44 211 ARG A CA 1
ATOM 1714 C C . ARG A 1 211 ? -22.233 -1.813 35.208 1.00 92.44 211 ARG A C 1
ATOM 1716 O O . ARG A 1 211 ? -21.721 -0.775 34.783 1.00 92.44 211 ARG A O 1
ATOM 1723 N N . PRO A 1 212 ? -21.721 -2.480 36.257 1.00 94.44 212 PRO A N 1
ATOM 1724 C CA . PRO A 1 212 ? -20.470 -2.076 36.886 1.00 94.44 212 PRO A CA 1
ATOM 1725 C C . PRO A 1 212 ? -19.309 -1.983 35.875 1.00 94.44 212 PRO A C 1
ATOM 1727 O O . PRO A 1 212 ? -19.306 -2.703 34.869 1.00 94.44 212 PRO A O 1
ATOM 1730 N N . PRO A 1 213 ? -18.286 -1.154 36.130 1.00 93.81 213 PRO A N 1
ATOM 1731 C CA . PRO A 1 213 ? -17.113 -1.081 35.264 1.00 93.81 213 PRO A CA 1
ATOM 1732 C C . PRO A 1 213 ? -16.483 -2.460 35.016 1.00 93.81 213 PRO A C 1
ATOM 1734 O O . PRO A 1 213 ? -16.449 -3.307 35.909 1.00 93.81 213 PRO A O 1
ATOM 1737 N N . ARG A 1 214 ? -15.977 -2.686 33.797 1.00 92.25 214 ARG A N 1
ATOM 1738 C CA . ARG A 1 214 ? -15.314 -3.928 33.347 1.00 92.25 214 ARG A CA 1
ATOM 1739 C C . ARG A 1 214 ? -16.203 -5.174 33.338 1.00 92.25 214 ARG A C 1
ATOM 1741 O O . ARG A 1 214 ? -15.695 -6.291 33.308 1.00 92.25 214 ARG A O 1
ATOM 1748 N N . THR A 1 215 ? -17.522 -4.990 33.303 1.00 94.44 215 THR A N 1
ATOM 1749 C CA . THR A 1 215 ? -18.506 -6.087 33.207 1.00 94.44 215 THR A CA 1
ATOM 1750 C C . THR A 1 215 ? -19.308 -6.083 31.902 1.00 94.44 215 THR A C 1
ATOM 1752 O O . THR A 1 215 ? -20.284 -6.815 31.746 1.00 94.44 215 THR A O 1
ATOM 1755 N N . THR A 1 216 ? -18.868 -5.284 30.930 1.00 95.50 216 THR A N 1
ATOM 1756 C CA . THR A 1 216 ? -19.392 -5.273 29.564 1.00 95.50 216 THR A CA 1
ATOM 1757 C C . THR A 1 216 ? -18.252 -5.597 28.614 1.00 95.50 216 THR A C 1
ATOM 1759 O O . THR A 1 216 ? -17.338 -4.789 28.441 1.00 95.50 216 THR A O 1
ATOM 1762 N N . ARG A 1 217 ? -18.295 -6.786 28.008 1.00 96.56 217 ARG A N 1
ATOM 1763 C CA . ARG A 1 217 ? -17.392 -7.174 26.928 1.00 96.56 217 ARG A CA 1
ATOM 1764 C C . ARG A 1 217 ? -18.018 -6.815 25.594 1.00 96.56 217 ARG A C 1
ATOM 1766 O O . ARG A 1 217 ? -19.146 -7.208 25.306 1.00 96.56 217 ARG A O 1
ATOM 1773 N N . LEU A 1 218 ? -17.261 -6.110 24.772 1.00 97.00 218 LEU A N 1
ATOM 1774 C CA . LEU A 1 218 ? -17.674 -5.702 23.442 1.00 97.00 218 LEU A CA 1
ATOM 1775 C C . LEU A 1 218 ? -16.811 -6.403 22.411 1.00 97.00 218 LEU A C 1
ATOM 1777 O O . LEU A 1 218 ? -15.594 -6.463 22.565 1.00 97.00 218 LEU A O 1
ATOM 1781 N N . ARG A 1 219 ? -17.438 -6.886 21.344 1.00 98.00 219 ARG A N 1
ATOM 1782 C CA . ARG A 1 219 ? -16.746 -7.307 20.129 1.00 98.00 219 ARG A CA 1
ATOM 1783 C C . ARG A 1 219 ? -16.814 -6.187 19.116 1.00 98.00 219 ARG A C 1
ATOM 1785 O O . ARG A 1 219 ? -17.907 -5.793 18.714 1.00 98.00 219 ARG A O 1
ATOM 1792 N N . ILE A 1 220 ? -15.654 -5.692 18.719 1.00 98.00 220 ILE A N 1
ATOM 1793 C CA . ILE A 1 220 ? -15.503 -4.624 17.742 1.00 98.00 220 ILE A CA 1
ATOM 1794 C C . ILE A 1 220 ? -14.965 -5.255 16.468 1.00 98.00 220 ILE A C 1
ATOM 1796 O O . ILE A 1 220 ? -13.928 -5.910 16.494 1.00 98.00 220 ILE A O 1
ATOM 1800 N N . LYS A 1 221 ? -15.674 -5.049 15.363 1.00 98.06 221 LYS A N 1
ATOM 1801 C CA . LYS A 1 221 ? -15.272 -5.476 14.028 1.00 98.06 221 LYS A CA 1
ATOM 1802 C C . LYS A 1 221 ? -15.150 -4.252 13.130 1.00 98.06 221 LYS A C 1
ATOM 1804 O O . LYS A 1 221 ? -16.103 -3.487 13.017 1.00 98.06 221 LYS A O 1
ATOM 1809 N N . ALA A 1 222 ? -14.005 -4.091 12.485 1.00 97.38 222 ALA A N 1
ATOM 1810 C CA . ALA A 1 222 ? -13.753 -3.085 11.468 1.00 97.38 222 ALA A CA 1
ATOM 1811 C C . ALA A 1 222 ? -1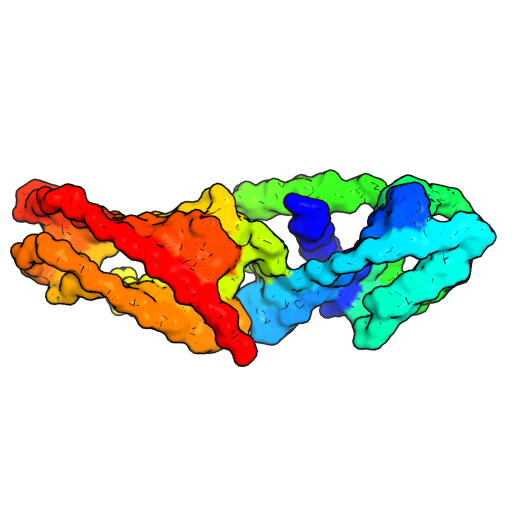3.687 -3.750 10.094 1.00 97.38 222 ALA A C 1
ATOM 1813 O O . ALA A 1 222 ? -12.960 -4.724 9.898 1.00 97.38 222 ALA A O 1
ATOM 1814 N N . GLN A 1 223 ? -14.453 -3.222 9.147 1.00 96.56 223 GLN A N 1
ATOM 1815 C CA . GLN A 1 223 ? -14.489 -3.708 7.777 1.00 96.56 223 GLN A CA 1
ATOM 1816 C C . GLN A 1 223 ? -14.360 -2.520 6.821 1.00 96.56 223 GLN A C 1
ATOM 1818 O O . GLN A 1 223 ? -15.234 -1.650 6.845 1.00 96.56 223 GLN A O 1
ATOM 1823 N N . PRO A 1 224 ? -13.300 -2.447 6.001 1.00 95.25 224 PRO A N 1
ATOM 1824 C CA . PRO A 1 224 ? -13.180 -1.411 4.988 1.00 95.25 224 PRO A CA 1
ATOM 1825 C C . PRO A 1 224 ? -14.348 -1.434 4.004 1.00 95.25 224 PRO A C 1
ATOM 1827 O O . PRO A 1 224 ? -14.880 -2.495 3.671 1.00 95.25 224 PRO A O 1
ATOM 1830 N N . VAL A 1 225 ? -14.733 -0.248 3.543 1.00 94.19 225 VAL A N 1
ATOM 1831 C CA . VAL A 1 225 ? -15.724 -0.054 2.471 1.00 94.19 225 VAL A CA 1
ATOM 1832 C C . VAL A 1 225 ? -15.079 0.615 1.254 1.00 94.19 225 VAL A C 1
ATOM 1834 O O . VAL A 1 225 ? -15.484 0.350 0.125 1.00 94.19 225 VAL A O 1
ATOM 1837 N N . SER A 1 226 ? -14.044 1.422 1.487 1.00 93.31 226 SER A N 1
ATOM 1838 C CA . SER A 1 226 ? -13.133 1.981 0.486 1.00 93.31 226 SER A CA 1
ATOM 1839 C C . SER A 1 226 ? -11.721 2.070 1.085 1.00 93.31 226 SER A C 1
ATOM 1841 O O . SER A 1 226 ? -11.488 1.589 2.194 1.00 93.31 226 SER A O 1
ATOM 1843 N N . ASP A 1 227 ? -10.767 2.684 0.382 1.00 90.25 227 ASP A N 1
ATOM 1844 C CA . ASP A 1 227 ? -9.394 2.880 0.869 1.00 90.25 227 ASP A CA 1
ATOM 1845 C C . ASP A 1 227 ? -9.274 3.942 1.986 1.00 90.25 227 ASP A C 1
ATOM 1847 O O . ASP A 1 227 ? -8.234 4.035 2.647 1.00 90.25 227 ASP A O 1
ATOM 1851 N N . MET A 1 228 ? -10.344 4.711 2.225 1.00 91.25 228 MET A N 1
ATOM 1852 C CA . MET A 1 228 ? -10.430 5.796 3.214 1.00 91.25 228 MET A CA 1
ATOM 1853 C C . MET A 1 228 ? -11.621 5.669 4.177 1.00 91.25 228 MET A C 1
ATOM 1855 O O . MET A 1 228 ? -11.725 6.448 5.130 1.00 91.25 228 MET A O 1
ATOM 1859 N N . GLU A 1 229 ? -12.515 4.701 3.958 1.00 93.81 229 GLU A N 1
ATOM 1860 C CA . GLU A 1 229 ? -13.733 4.512 4.749 1.00 93.81 229 GLU A CA 1
ATOM 1861 C C . GLU A 1 229 ? -13.799 3.123 5.376 1.00 93.81 229 GLU A C 1
ATOM 1863 O O . GLU A 1 229 ? -13.541 2.100 4.737 1.00 93.81 229 GLU A O 1
ATOM 1868 N N . VAL A 1 230 ? -14.232 3.083 6.634 1.00 95.81 230 VAL A N 1
ATOM 1869 C CA . VAL A 1 230 ? -14.370 1.853 7.408 1.00 95.81 230 VAL A CA 1
ATOM 1870 C C . VAL A 1 230 ? -15.735 1.793 8.085 1.00 95.81 230 VAL A C 1
ATOM 1872 O O . VAL A 1 230 ? -16.199 2.749 8.710 1.00 95.81 230 VAL A O 1
ATOM 1875 N N . LYS A 1 231 ? -16.374 0.629 7.987 1.00 97.12 231 LYS A N 1
ATOM 1876 C CA . LYS A 1 231 ? -17.562 0.278 8.754 1.00 97.12 231 LYS A CA 1
ATOM 1877 C C . LYS A 1 231 ? -17.140 -0.371 10.067 1.00 97.12 231 LYS A C 1
ATOM 1879 O O . LYS A 1 231 ? -16.504 -1.426 10.068 1.00 97.12 231 LYS A O 1
ATOM 1884 N N . ILE A 1 232 ? -17.536 0.224 11.186 1.00 97.88 232 ILE A N 1
ATOM 1885 C CA . ILE A 1 232 ? -17.347 -0.332 12.525 1.00 97.88 232 ILE A CA 1
ATOM 1886 C C . ILE A 1 232 ? -18.647 -0.965 12.987 1.00 97.88 232 ILE A C 1
ATOM 1888 O O . ILE A 1 232 ? -19.697 -0.329 12.982 1.00 97.88 232 ILE A O 1
ATOM 1892 N N . ARG A 1 233 ? -18.570 -2.217 13.427 1.00 98.12 233 ARG A N 1
ATOM 1893 C CA . ARG A 1 233 ? -19.663 -2.933 14.076 1.00 98.12 233 ARG A CA 1
ATOM 1894 C C . ARG A 1 233 ? -19.251 -3.308 15.490 1.00 98.12 233 ARG A C 1
ATOM 1896 O O . ARG A 1 233 ? -18.266 -4.015 15.679 1.00 98.12 233 ARG A O 1
ATOM 1903 N N . ILE A 1 234 ? -20.027 -2.874 16.473 1.00 98.00 234 ILE A N 1
ATOM 1904 C CA . ILE A 1 234 ? -19.784 -3.128 17.895 1.00 98.00 234 ILE A CA 1
ATOM 1905 C C . ILE A 1 234 ? -20.933 -3.983 18.407 1.00 98.00 234 ILE A C 1
ATOM 1907 O O . ILE A 1 234 ? -22.088 -3.613 18.224 1.00 98.00 234 ILE A O 1
ATOM 1911 N N . LYS A 1 235 ? -20.643 -5.126 19.028 1.00 98.00 235 LYS A N 1
ATOM 1912 C CA . LYS A 1 235 ? -21.651 -6.014 19.619 1.00 98.00 235 LYS A CA 1
ATOM 1913 C C . LYS A 1 235 ? -21.404 -6.181 21.115 1.00 98.00 235 LYS A C 1
ATOM 1915 O O . LYS A 1 235 ? -20.293 -6.532 21.507 1.00 98.00 235 LYS A O 1
ATOM 1920 N N . ASP A 1 236 ? -22.440 -5.990 21.930 1.00 97.50 236 ASP A N 1
ATOM 1921 C CA . ASP A 1 236 ? -22.409 -6.363 23.348 1.00 97.50 236 ASP A CA 1
ATOM 1922 C C . ASP A 1 236 ? -22.436 -7.887 23.484 1.00 97.50 236 ASP A C 1
ATOM 1924 O O . ASP A 1 236 ? -23.312 -8.552 22.936 1.00 97.50 236 ASP A O 1
ATOM 1928 N N . LEU A 1 237 ? -21.456 -8.433 24.201 1.00 97.00 237 LEU A N 1
ATOM 1929 C CA . LEU A 1 237 ? -21.354 -9.853 24.533 1.00 97.00 237 LEU A CA 1
ATOM 1930 C C . LEU A 1 237 ? -21.658 -10.128 26.013 1.00 97.00 237 LEU A C 1
ATOM 1932 O O . LEU A 1 237 ? -21.604 -11.285 26.439 1.00 97.00 237 LEU A O 1
ATOM 1936 N N . GLY A 1 238 ? -21.933 -9.092 26.811 1.00 95.38 238 GLY A N 1
ATOM 1937 C CA . GLY A 1 238 ? -22.063 -9.202 28.260 1.00 95.38 238 GLY A CA 1
ATOM 1938 C C . GLY A 1 238 ? -20.751 -9.621 28.929 1.00 95.38 238 GLY A C 1
ATOM 1939 O O . GLY A 1 238 ? -19.664 -9.265 28.486 1.00 95.38 238 GLY A O 1
ATOM 1940 N N . PHE A 1 239 ? -20.837 -10.403 29.997 1.00 95.31 239 PHE A N 1
ATOM 1941 C CA . PHE A 1 239 ? -19.711 -10.965 30.738 1.00 95.31 239 PHE A CA 1
ATOM 1942 C C . PHE A 1 239 ? -20.071 -12.373 31.228 1.00 95.31 239 PHE A C 1
ATOM 1944 O O . PHE A 1 239 ? -20.155 -12.662 32.424 1.00 95.31 239 PHE A O 1
ATOM 1951 N N . GLY A 1 240 ? -20.365 -13.242 30.259 1.00 90.44 240 GLY A N 1
ATOM 1952 C CA . GLY A 1 240 ? -20.849 -14.596 30.514 1.00 90.44 240 GLY A CA 1
ATOM 1953 C C . GLY A 1 240 ? -22.202 -14.591 31.228 1.00 90.44 240 GLY A C 1
ATOM 1954 O O . GLY A 1 240 ? -23.056 -13.750 30.958 1.00 90.44 240 GLY A O 1
ATOM 1955 N N . GLU A 1 241 ? -22.385 -15.522 32.160 1.00 89.69 241 GLU A N 1
ATOM 1956 C CA . GLU A 1 241 ? -23.630 -15.644 32.931 1.00 89.69 241 GLU A CA 1
ATOM 1957 C C . GLU A 1 241 ? -23.781 -14.571 34.020 1.00 89.69 241 GLU A C 1
ATOM 1959 O O . GLU A 1 241 ? -24.895 -14.325 34.478 1.00 89.69 241 GLU A O 1
ATOM 1964 N N . ILE A 1 242 ? -22.683 -13.918 34.427 1.00 92.31 242 ILE A N 1
ATOM 1965 C CA . ILE A 1 242 ? -22.701 -12.899 35.492 1.00 92.31 242 ILE A CA 1
ATOM 1966 C C . ILE A 1 242 ? -23.477 -11.668 35.015 1.00 92.31 242 ILE A C 1
ATOM 1968 O O . ILE A 1 242 ? -24.321 -11.136 35.731 1.00 92.31 242 ILE A O 1
ATOM 1972 N N . PHE A 1 243 ? -23.218 -11.252 33.775 1.00 94.12 243 PHE A N 1
ATOM 1973 C CA . PHE A 1 243 ? -23.936 -10.172 33.116 1.00 94.12 243 PHE A CA 1
ATOM 1974 C C . PHE A 1 243 ? -24.284 -10.602 31.700 1.00 94.12 243 PHE A C 1
ATOM 1976 O O . PHE A 1 243 ? -23.424 -10.633 30.826 1.00 94.12 243 PHE A O 1
ATOM 1983 N N . LYS A 1 244 ? -25.548 -10.943 31.453 1.00 94.12 244 LYS A N 1
ATOM 1984 C CA . LYS A 1 244 ? -25.959 -11.446 30.139 1.00 94.12 244 LYS A CA 1
ATOM 1985 C C . LYS A 1 244 ? -25.784 -10.393 29.046 1.00 94.12 244 LYS A C 1
ATOM 1987 O O . LYS A 1 244 ? -25.998 -9.201 29.282 1.00 94.12 244 LYS A O 1
ATOM 1992 N N . SER A 1 245 ? -25.431 -10.866 27.851 1.00 95.56 245 SER A N 1
ATOM 1993 C CA . SER A 1 245 ? -25.458 -10.086 26.611 1.00 95.56 245 SER A CA 1
ATOM 1994 C C . SER A 1 245 ? -26.814 -9.401 26.444 1.00 95.56 245 SER A C 1
ATOM 1996 O O . SER A 1 245 ? -27.851 -10.019 26.681 1.00 95.56 245 SER A O 1
ATOM 1998 N N . SER A 1 246 ? -26.814 -8.137 26.021 1.00 94.25 246 SER A N 1
ATOM 1999 C CA . SER A 1 246 ? -28.033 -7.489 25.518 1.00 94.25 246 SER A CA 1
ATOM 2000 C C . SER A 1 246 ? -28.310 -7.804 24.047 1.00 94.25 246 SER A C 1
ATOM 2002 O O . SER A 1 246 ? -29.337 -7.388 23.520 1.00 94.25 246 SER A O 1
ATOM 2004 N N . ASP A 1 247 ? -27.365 -8.471 23.372 1.00 92.69 247 ASP A N 1
ATOM 2005 C CA . ASP A 1 247 ? -27.314 -8.730 21.929 1.00 92.69 247 ASP A CA 1
ATOM 2006 C C . ASP A 1 247 ? -27.408 -7.482 21.040 1.00 92.69 247 ASP A C 1
ATOM 2008 O O . ASP A 1 247 ? -27.466 -7.583 19.808 1.00 92.69 247 ASP A O 1
ATOM 2012 N N . LYS A 1 248 ? -27.330 -6.293 21.646 1.00 96.25 248 LYS A N 1
ATOM 2013 C CA . LYS A 1 248 ? -27.297 -5.029 20.926 1.00 96.25 248 LYS A CA 1
ATOM 2014 C C . LYS A 1 248 ? -26.060 -4.950 20.050 1.00 96.25 248 LYS A C 1
ATOM 2016 O O . LYS A 1 248 ? -24.965 -5.393 20.405 1.00 96.25 248 LYS A O 1
ATOM 2021 N N . THR A 1 249 ? -26.283 -4.394 18.869 1.00 97.50 249 THR A N 1
ATOM 2022 C CA . THR A 1 249 ? -25.261 -4.149 17.865 1.00 97.50 249 THR A CA 1
ATOM 2023 C C . THR A 1 249 ? -25.392 -2.707 17.406 1.00 97.50 249 THR A C 1
ATOM 2025 O O . THR A 1 249 ? -26.491 -2.278 17.063 1.00 97.50 249 THR A O 1
ATOM 2028 N N . TRP A 1 250 ? -24.273 -1.997 17.354 1.00 97.94 250 TRP A N 1
ATOM 2029 C CA . TRP A 1 250 ? -24.172 -0.659 16.782 1.00 97.94 250 TRP A CA 1
ATOM 2030 C C . TRP A 1 250 ? -23.308 -0.712 15.527 1.00 97.94 250 TRP A C 1
ATOM 2032 O O . TRP A 1 250 ? -22.321 -1.452 15.485 1.00 97.94 250 TRP A O 1
ATOM 2042 N N . GLU A 1 251 ? -23.685 0.054 14.508 1.00 97.62 251 GLU A N 1
ATOM 2043 C CA . GLU A 1 251 ? -22.941 0.167 13.256 1.00 97.62 251 GLU A CA 1
ATOM 2044 C C . GLU A 1 251 ? -22.669 1.637 12.945 1.00 97.62 251 GLU A C 1
ATOM 2046 O O . GLU A 1 251 ? -23.581 2.460 12.986 1.00 97.62 251 GLU A O 1
ATOM 2051 N N . TYR A 1 252 ? -21.417 1.948 12.619 1.00 96.62 252 TYR A N 1
ATOM 2052 C CA . TYR A 1 252 ? -20.949 3.296 12.320 1.00 96.62 252 TYR A CA 1
ATOM 2053 C C . TYR A 1 252 ? -20.090 3.289 11.060 1.00 96.62 252 TYR A C 1
ATOM 2055 O O . TYR A 1 252 ? -19.357 2.333 10.807 1.00 96.62 252 TYR A O 1
ATOM 2063 N N . MET A 1 253 ? -20.173 4.368 10.289 1.00 95.94 253 MET A N 1
ATOM 2064 C CA . MET A 1 253 ? -19.271 4.644 9.176 1.00 95.94 253 MET A CA 1
ATOM 2065 C C . MET A 1 253 ? -18.290 5.720 9.620 1.00 95.94 253 MET A C 1
ATOM 2067 O O . MET A 1 253 ? -18.713 6.763 10.112 1.00 95.94 253 MET A O 1
ATOM 2071 N N . MET A 1 254 ? -16.997 5.461 9.456 1.00 94.69 254 MET A N 1
ATOM 2072 C CA . MET A 1 254 ? -15.943 6.435 9.722 1.00 94.69 254 MET A CA 1
ATOM 2073 C C . MET A 1 254 ? -15.138 6.658 8.450 1.00 94.69 254 MET A C 1
ATOM 2075 O O . MET A 1 254 ? -14.854 5.710 7.716 1.00 94.69 254 MET A O 1
ATOM 2079 N N . SER A 1 255 ? -14.749 7.904 8.214 1.00 92.81 255 SER A N 1
ATOM 2080 C CA . SER A 1 255 ? -13.948 8.298 7.062 1.00 92.81 255 SER A CA 1
ATOM 2081 C C . SER A 1 255 ? -12.924 9.353 7.456 1.00 92.81 255 SER A C 1
ATOM 2083 O O . SER A 1 255 ? -13.152 10.180 8.352 1.00 92.81 255 SER A O 1
ATOM 2085 N N . LEU A 1 256 ? -11.784 9.336 6.774 1.00 85.75 256 LEU A N 1
ATOM 2086 C CA . LEU A 1 256 ? -10.858 10.456 6.773 1.00 85.75 256 LEU A CA 1
ATOM 2087 C C . LEU A 1 256 ? -11.039 11.180 5.435 1.00 85.75 256 LEU A C 1
ATOM 2089 O O . LEU A 1 256 ? -10.694 10.636 4.394 1.00 85.75 256 LEU A O 1
ATOM 2093 N N . GLU A 1 257 ? -11.628 12.374 5.436 1.00 73.81 257 GLU A N 1
ATOM 2094 C CA . GLU A 1 257 ? -11.661 13.195 4.222 1.00 73.81 257 GLU A CA 1
ATOM 2095 C C . GLU A 1 257 ? -10.254 13.749 3.962 1.00 73.81 257 GLU A C 1
ATOM 2097 O O . GLU A 1 257 ? -9.539 14.099 4.905 1.00 73.81 257 GLU A O 1
ATOM 2102 N N . ASN A 1 258 ? -9.839 13.814 2.692 1.00 54.34 258 ASN A N 1
ATOM 2103 C CA . ASN A 1 258 ? -8.573 14.446 2.332 1.00 54.34 258 ASN A CA 1
ATOM 2104 C C . ASN A 1 258 ? -8.606 15.905 2.796 1.00 54.34 258 ASN A C 1
ATOM 2106 O O . ASN A 1 258 ? -9.350 16.716 2.245 1.00 54.34 258 ASN A O 1
ATOM 2110 N N . VAL A 1 259 ? -7.781 16.242 3.787 1.00 43.81 259 VAL A N 1
ATOM 2111 C CA . VAL A 1 259 ? -7.407 17.634 4.028 1.00 43.81 259 VAL A CA 1
ATOM 2112 C C . VAL A 1 259 ? -6.596 18.049 2.802 1.00 43.81 259 VAL A C 1
ATOM 2114 O O . VAL A 1 259 ? -5.494 17.543 2.589 1.00 43.81 259 VAL A O 1
ATOM 2117 N N . GLN A 1 260 ? -7.226 18.848 1.941 1.00 29.39 260 GLN A N 1
ATOM 2118 C CA . GLN A 1 260 ? -6.644 19.392 0.715 1.00 29.39 260 GLN A CA 1
ATOM 2119 C C . GLN A 1 260 ? -5.454 20.306 1.013 1.00 29.39 260 GLN A C 1
ATOM 2121 O O . GLN A 1 260 ? -5.539 21.076 1.997 1.00 29.39 260 GLN A O 1
#

Secondary structure (DSSP, 8-state):
-HHHHHHHHHHTS-GGGGSSEEEEEEEETTEEEEEEEEEETTSSSEEEEEEEEEEE--STTHHHHHHHHHHHHHTTS-EEEEEEESGGG-SS--HHHHHHHTSSSEEEE-S-HHHHHHHHHHHHHH---SSS--EEE--TTB--SEEEEEEEETTEEEEEEEE-TTSBTTT--EEEEEE--S-SEEEEEEE-TT-S-EEEEEEE-TTPPP--TT--EEEEEEEESSSSEEEEEEEEEEEEETB-----EEEEEEE-----

pLDDT: mean 92.02, std 8.6, range [29.39, 98.38]

Organism: NCBI:txid536231

Foldseek 3Di:
DLVLLLVLLQVVDDCLQVVWKEWEWADEPFKTKIKIWGWDPVFWLIEIEIDIDIDGADPVQRQVRVLVVVCVSCPPTDHAEYEYEYPRPPDDRNPVVVVVCPPNYHYYYDHCSSVVSVVSVVVVVPDPDPDDRSYAYQDQQWAQKWKWFFAQDPNDTDTDTQHDTNDRQVPGKGKDKHFAAQAQKTWIWIGGSPDPDTDIDIDGNPPDDDDHGRQWIKMWMWHHPGSFKIKIKIFTCGRPPVGHGPRDIDIDMDGDDDPD

InterPro domains:
  IPR043770 Domain of unknown function DUF5716 [PF18980] (1-256)